Protein AF-A0A2D0A3B4-F1 (afdb_monomer_lite)

Sequence (229 aa):
MRARELEFDLEQFIDSMEWPKDVTRVLLAGGGLYRYLMRRMAGELIRAGKLADTLEFSEVSGGIGLQRSQIGKFARDPSSLPVVYAGYHPNGTPLLREAWGLRVGDRVRTTGLMASGKAGSRFGRIEELFVGPSGPTASVEFEDDRPPLANGKVREPRSRGAWVGVGMLALAPERQVVGPLHSVNPAKIWKPAPGLALLADIEDEADDVMGALICDEAAEVGAESPSAH

Secondary structure (DSSP, 8-state):
--HHHHHHSHHHHHHH----TT--EEEE-SSHHHHHHHHHHHHHHHHTTSS-TT-EEEE--SSHHHHHHHHHHHHH-GGGS---EEEE-TTSPEEESEETTEETT-EEEE-HHHHSSTT-S-EEEEEEEEEETTEEEEEEEE---PPPPTTSPPPPP----EEEEGGGEEE--------S-----TT----PPS---SSSSSSSSSSSSSSSS-----------PPPP-

Radius of gyration: 27.17 Å; chains: 1; bounding box: 40×78×92 Å

Structure (mmCIF, N/CA/C/O backbone):
data_AF-A0A2D0A3B4-F1
#
_entry.id   AF-A0A2D0A3B4-F1
#
loop_
_atom_site.group_PDB
_atom_site.id
_atom_site.type_symbol
_atom_site.label_atom_id
_atom_site.label_alt_id
_atom_site.label_comp_id
_atom_site.label_asym_id
_atom_site.label_entity_id
_atom_site.label_seq_id
_atom_site.pdbx_PDB_ins_code
_atom_site.Cartn_x
_atom_site.Cartn_y
_atom_site.Cartn_z
_atom_site.occupancy
_atom_site.B_iso_or_equiv
_atom_site.auth_seq_id
_atom_site.auth_comp_id
_atom_site.auth_asym_id
_atom_site.auth_atom_id
_atom_site.pdbx_PDB_model_num
ATOM 1 N N . MET A 1 1 ? 7.127 7.989 22.709 1.00 50.66 1 MET A N 1
ATOM 2 C CA . MET A 1 1 ? 7.338 6.618 22.214 1.00 50.66 1 MET A CA 1
ATOM 3 C C . MET A 1 1 ? 8.042 6.703 20.867 1.00 50.66 1 MET A C 1
ATOM 5 O O . MET A 1 1 ? 7.553 7.396 19.979 1.00 50.66 1 MET A O 1
ATOM 9 N N . ARG A 1 2 ? 9.242 6.132 20.740 1.00 58.78 2 ARG A N 1
ATOM 10 C CA . ARG A 1 2 ? 10.008 6.120 19.480 1.00 58.78 2 ARG A CA 1
ATOM 11 C C . ARG A 1 2 ? 9.525 4.956 18.609 1.00 58.78 2 ARG A C 1
ATOM 13 O O . ARG A 1 2 ? 9.228 3.892 19.129 1.00 58.78 2 ARG A O 1
ATOM 20 N N . ALA A 1 3 ? 9.520 5.115 17.284 1.00 55.69 3 ALA A N 1
ATOM 21 C CA . ALA A 1 3 ? 9.058 4.088 16.334 1.00 55.69 3 ALA A CA 1
ATOM 22 C C . ALA A 1 3 ? 9.703 2.694 16.530 1.00 55.69 3 ALA A C 1
ATOM 24 O O . ALA A 1 3 ? 9.061 1.686 16.272 1.00 55.69 3 ALA A O 1
ATOM 25 N N . ARG A 1 4 ? 10.945 2.631 17.033 1.00 57.31 4 ARG A N 1
ATOM 26 C CA . ARG A 1 4 ? 11.631 1.368 17.366 1.00 57.31 4 ARG A CA 1
ATOM 27 C C . ARG A 1 4 ? 11.079 0.656 18.605 1.00 57.31 4 ARG A C 1
ATOM 29 O O . ARG A 1 4 ? 11.156 -0.558 18.671 1.00 57.31 4 ARG A O 1
ATOM 36 N N . GLU A 1 5 ? 10.548 1.389 19.580 1.00 60.69 5 GLU A N 1
ATOM 37 C CA . GLU A 1 5 ? 9.946 0.799 20.789 1.00 60.69 5 GLU A CA 1
ATOM 38 C C . GLU A 1 5 ? 8.628 0.095 20.436 1.00 60.69 5 GLU A C 1
ATOM 40 O O . GLU A 1 5 ? 8.337 -0.979 20.944 1.00 60.69 5 GLU A O 1
ATOM 45 N N . LEU A 1 6 ? 7.892 0.656 19.472 1.00 61.91 6 LEU A N 1
ATOM 46 C CA . LEU A 1 6 ? 6.634 0.113 18.954 1.00 61.91 6 LEU A CA 1
ATOM 47 C C . LEU A 1 6 ? 6.821 -1.213 18.194 1.00 61.91 6 LEU A C 1
ATOM 49 O O . LEU A 1 6 ? 5.888 -1.996 18.086 1.00 61.91 6 LEU A O 1
ATOM 53 N N . GLU A 1 7 ? 8.022 -1.470 17.671 1.00 62.81 7 GLU A N 1
ATOM 54 C CA . GLU A 1 7 ? 8.352 -2.731 16.998 1.00 62.81 7 GLU A CA 1
ATOM 55 C C . GLU A 1 7 ? 8.575 -3.880 17.993 1.00 62.81 7 GLU A C 1
ATOM 57 O O . GLU A 1 7 ? 8.257 -5.023 17.675 1.00 62.81 7 GLU A O 1
ATOM 62 N N . PHE A 1 8 ? 9.084 -3.582 19.194 1.00 59.25 8 PHE A N 1
ATOM 63 C CA . PHE A 1 8 ? 9.358 -4.590 20.224 1.00 59.25 8 PHE A CA 1
ATOM 64 C C . PHE A 1 8 ? 8.119 -5.004 21.022 1.00 59.25 8 PHE A C 1
ATOM 66 O O . PHE A 1 8 ? 8.097 -6.119 21.531 1.00 59.25 8 PHE A O 1
ATOM 73 N N . ASP A 1 9 ? 7.102 -4.143 21.101 1.00 71.06 9 ASP A N 1
ATOM 74 C CA . ASP A 1 9 ? 5.914 -4.360 21.943 1.00 71.06 9 ASP A CA 1
ATOM 75 C C . ASP A 1 9 ? 4.594 -4.272 21.159 1.00 71.06 9 ASP A C 1
ATOM 77 O O . ASP A 1 9 ? 3.536 -3.904 21.675 1.00 71.06 9 ASP A O 1
ATOM 81 N N . LEU A 1 10 ? 4.660 -4.579 19.861 1.00 67.81 10 LEU A N 1
ATOM 82 C CA . L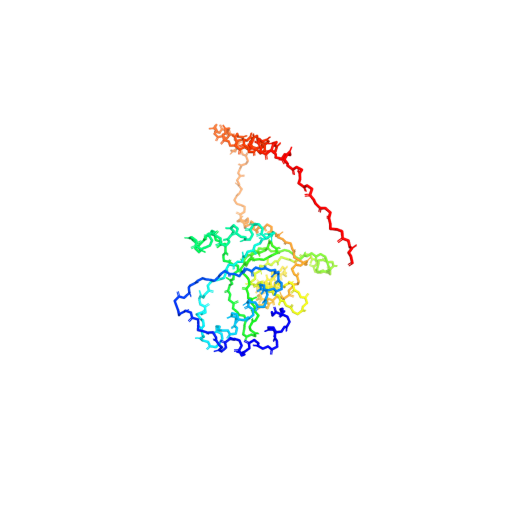EU A 1 10 ? 3.529 -4.427 18.951 1.00 67.81 10 LEU A CA 1
ATOM 83 C C . LEU A 1 10 ? 2.326 -5.281 19.373 1.00 67.81 10 LEU A C 1
ATOM 85 O O . LEU A 1 10 ? 1.194 -4.814 19.291 1.00 67.81 10 LEU A O 1
ATOM 89 N N . GLU A 1 11 ? 2.571 -6.507 19.842 1.00 67.38 11 GLU A N 1
ATOM 90 C CA . GLU A 1 11 ? 1.523 -7.422 20.310 1.00 67.38 11 GLU A CA 1
ATOM 91 C C . GLU A 1 11 ? 0.814 -6.874 21.555 1.00 67.38 11 GLU A C 1
ATOM 93 O O . GLU A 1 11 ? -0.414 -6.790 21.572 1.00 67.38 11 GLU A O 1
ATOM 98 N N . GLN A 1 12 ? 1.569 -6.397 22.552 1.00 71.69 12 GLN A N 1
ATOM 99 C CA . GLN A 1 12 ? 0.994 -5.811 23.764 1.00 71.69 12 GLN A CA 1
ATOM 100 C C . GLN A 1 12 ? 0.193 -4.537 23.451 1.00 71.69 12 GLN A C 1
ATOM 102 O O . GLN A 1 12 ? -0.896 -4.325 23.989 1.00 71.69 12 GLN A O 1
ATOM 107 N N . PHE A 1 13 ? 0.695 -3.703 22.538 1.00 71.19 13 PHE A N 1
ATOM 108 C CA . PHE A 1 13 ? -0.008 -2.505 22.086 1.00 71.19 13 PHE A CA 1
ATOM 109 C C . PHE A 1 13 ? -1.315 -2.844 21.354 1.00 71.19 13 PHE A C 1
ATOM 111 O O . PHE A 1 13 ? -2.354 -2.246 21.638 1.00 71.19 13 PHE A O 1
ATOM 118 N N . ILE A 1 14 ? -1.285 -3.839 20.463 1.00 69.81 14 ILE A N 1
ATOM 119 C CA . ILE A 1 14 ? -2.459 -4.364 19.752 1.00 69.81 14 ILE A CA 1
ATOM 120 C C . ILE A 1 14 ? -3.524 -4.899 20.721 1.00 69.81 14 ILE A C 1
ATOM 122 O O . ILE A 1 14 ? -4.719 -4.716 20.478 1.00 69.81 14 ILE A O 1
ATOM 126 N N . ASP A 1 15 ? -3.123 -5.567 21.802 1.00 73.25 15 ASP A N 1
ATOM 127 C CA . ASP A 1 15 ? -4.051 -6.104 22.803 1.00 73.25 15 ASP A CA 1
ATOM 128 C C . ASP A 1 15 ? -4.680 -5.028 23.690 1.00 73.25 15 ASP A C 1
ATOM 130 O O . ASP A 1 15 ? -5.797 -5.207 24.170 1.00 73.25 15 ASP A O 1
ATOM 134 N N . SER A 1 16 ? -4.010 -3.888 23.852 1.00 74.88 16 SER A N 1
ATOM 135 C CA . SER A 1 16 ? -4.495 -2.781 24.682 1.00 74.88 16 SER A CA 1
ATOM 136 C C . SER A 1 16 ? -5.544 -1.877 24.017 1.00 74.88 16 SER A C 1
ATOM 138 O O . SER A 1 16 ? -6.172 -1.076 24.709 1.00 74.88 16 SER A O 1
ATOM 140 N N . MET A 1 17 ? -5.737 -1.970 22.695 1.00 70.00 17 MET A N 1
ATOM 141 C CA . MET A 1 17 ? -6.646 -1.089 21.952 1.00 70.00 17 MET A CA 1
ATOM 142 C C . MET A 1 17 ? -7.933 -1.791 21.524 1.00 70.00 17 MET A C 1
ATOM 144 O O . MET A 1 17 ? -7.912 -2.800 20.819 1.00 70.00 17 MET A O 1
ATOM 148 N N . GLU A 1 18 ? -9.068 -1.185 21.872 1.00 75.75 18 GLU A N 1
ATOM 149 C CA . GLU A 1 18 ? -10.360 -1.537 21.290 1.00 75.75 18 GLU A CA 1
ATOM 150 C C . GLU A 1 18 ? -10.505 -0.891 19.909 1.00 75.75 18 GLU A C 1
ATOM 152 O O . GLU A 1 18 ? -10.545 0.333 19.767 1.00 75.75 18 GLU A O 1
ATOM 157 N N . TRP A 1 19 ? -10.581 -1.730 18.876 1.00 75.94 19 TRP A N 1
ATOM 158 C CA . TRP A 1 19 ? -10.821 -1.287 17.507 1.00 75.94 19 TRP A CA 1
ATOM 159 C C . TRP A 1 19 ? -12.325 -1.219 17.221 1.00 75.94 19 TRP A C 1
ATOM 161 O O . TRP A 1 19 ? -13.054 -2.153 17.575 1.00 75.94 19 TRP A O 1
ATOM 171 N N . PRO A 1 20 ? -12.820 -0.156 16.561 1.00 78.44 20 PRO A N 1
ATOM 172 C CA . PRO A 1 20 ? -14.216 -0.110 16.160 1.00 78.44 20 PRO A CA 1
ATOM 173 C C . PRO A 1 20 ? -14.483 -1.203 15.115 1.00 78.44 20 PRO A C 1
ATOM 175 O O . PRO A 1 20 ? -13.723 -1.367 14.162 1.00 78.44 20 PRO A O 1
ATOM 178 N N . LYS A 1 21 ? -15.569 -1.960 15.298 1.00 73.50 21 LYS A N 1
ATOM 179 C CA . LYS A 1 21 ? -15.887 -3.131 14.459 1.00 73.50 21 LYS A CA 1
ATOM 180 C C . LYS A 1 21 ? -16.335 -2.762 13.044 1.00 73.50 21 LYS A C 1
ATOM 182 O O . LYS A 1 21 ? -16.171 -3.561 12.130 1.00 73.50 21 LYS A O 1
ATOM 187 N N . ASP A 1 22 ? -16.841 -1.544 12.873 1.00 81.06 22 ASP A N 1
ATOM 188 C CA . ASP A 1 22 ? -17.471 -1.081 11.634 1.00 81.06 22 ASP A CA 1
ATOM 189 C C . ASP A 1 22 ? -16.552 -0.171 10.802 1.00 81.06 22 ASP A C 1
ATOM 191 O O . ASP A 1 22 ? -17.009 0.570 9.929 1.00 81.06 22 ASP A O 1
ATOM 195 N N . VAL A 1 23 ? -15.242 -0.179 11.075 1.00 82.81 23 VAL A N 1
ATOM 196 C CA . VAL A 1 23 ? -14.291 0.588 10.266 1.00 82.81 23 VAL A CA 1
ATOM 197 C C . VAL A 1 23 ? -14.165 -0.069 8.894 1.00 82.81 23 VAL A C 1
ATOM 199 O O . VAL A 1 23 ? -13.731 -1.211 8.776 1.00 82.81 23 VAL A O 1
ATOM 202 N N . THR A 1 24 ? -14.509 0.678 7.848 1.00 85.31 24 THR A N 1
ATOM 203 C CA . THR A 1 24 ? -14.350 0.256 6.446 1.00 85.31 24 THR A CA 1
ATOM 204 C C . THR A 1 24 ? -13.098 0.836 5.798 1.00 85.31 24 THR A C 1
ATOM 206 O O . THR A 1 24 ? -12.582 0.267 4.835 1.00 85.31 24 THR A O 1
ATOM 209 N N . ARG A 1 25 ? -12.570 1.944 6.339 1.00 88.25 25 ARG A N 1
ATOM 210 C CA . ARG A 1 25 ? -11.374 2.605 5.817 1.00 88.25 25 ARG A CA 1
ATOM 211 C C . ARG A 1 25 ? -10.526 3.250 6.913 1.00 88.25 25 ARG A C 1
ATOM 213 O O . ARG A 1 25 ? -11.051 3.890 7.820 1.00 88.25 25 ARG A O 1
ATOM 220 N N . VAL A 1 26 ? -9.205 3.136 6.785 1.00 89.56 26 VAL A N 1
ATOM 221 C CA . VAL A 1 26 ? -8.204 3.716 7.692 1.00 89.56 26 VAL A CA 1
ATOM 222 C C . VAL A 1 26 ? -7.246 4.625 6.921 1.00 89.56 26 VAL A C 1
ATOM 224 O O . VAL A 1 26 ? -6.778 4.284 5.837 1.00 89.56 26 VAL A O 1
ATOM 227 N N . LEU A 1 27 ? -6.909 5.780 7.499 1.00 90.19 27 LEU A N 1
ATOM 228 C CA . LEU A 1 27 ? -5.852 6.657 6.993 1.00 90.19 27 LEU A CA 1
ATOM 229 C C . LEU A 1 27 ? -4.563 6.463 7.794 1.00 90.19 27 LEU A C 1
ATOM 231 O O . LEU A 1 27 ? -4.545 6.657 9.009 1.00 90.19 27 LEU A O 1
ATOM 235 N N . LEU A 1 28 ? -3.463 6.168 7.104 1.00 90.75 28 LEU A N 1
ATOM 236 C CA . LEU A 1 28 ? -2.130 6.103 7.693 1.00 90.75 28 LEU A CA 1
ATOM 237 C C . LEU A 1 28 ? -1.417 7.445 7.523 1.00 90.75 28 LEU A C 1
ATOM 239 O O . LEU A 1 28 ? -1.090 7.872 6.410 1.00 90.75 28 LEU A O 1
ATOM 243 N N . ALA A 1 29 ? -1.156 8.102 8.651 1.00 88.19 29 ALA A N 1
ATOM 244 C CA . ALA A 1 29 ? -0.513 9.407 8.709 1.00 88.19 29 ALA A CA 1
ATOM 245 C C . ALA A 1 29 ? 0.910 9.336 9.287 1.00 88.19 29 ALA A C 1
ATOM 247 O O . ALA A 1 29 ? 1.256 8.429 10.043 1.00 88.19 29 ALA A O 1
ATOM 248 N N . GLY A 1 30 ? 1.742 10.323 8.946 1.00 87.31 30 GLY A N 1
ATOM 249 C CA . GLY A 1 30 ? 3.103 10.462 9.466 1.00 87.31 30 GLY A CA 1
ATOM 250 C C . GLY A 1 30 ? 4.192 10.095 8.459 1.00 87.31 30 GLY A C 1
ATOM 251 O O . GLY A 1 30 ? 3.946 9.962 7.261 1.00 87.31 30 GLY A O 1
ATOM 252 N N . GLY A 1 31 ? 5.431 9.973 8.941 1.00 85.50 31 GLY A N 1
ATOM 253 C CA . GLY A 1 31 ? 6.600 9.666 8.108 1.00 85.50 31 GLY A CA 1
ATOM 254 C C . GLY A 1 31 ? 6.590 8.240 7.541 1.00 85.50 31 GLY A C 1
ATOM 255 O O . GLY A 1 31 ? 5.871 7.372 8.028 1.00 85.50 31 GLY A O 1
ATOM 256 N N . GLY A 1 32 ? 7.432 7.973 6.536 1.00 80.56 32 GLY A N 1
ATOM 257 C CA . GLY A 1 32 ? 7.457 6.678 5.837 1.00 80.56 32 GLY A CA 1
ATOM 258 C C . GLY A 1 32 ? 7.662 5.466 6.756 1.00 80.56 32 GLY A C 1
ATOM 259 O O . GLY A 1 32 ? 6.989 4.453 6.580 1.00 80.56 32 GLY A O 1
ATOM 260 N N . LEU A 1 33 ? 8.521 5.593 7.778 1.00 80.12 33 LEU A N 1
ATOM 261 C CA . LEU A 1 33 ? 8.730 4.544 8.784 1.00 80.12 33 LEU A CA 1
ATOM 262 C C . LEU A 1 33 ? 7.480 4.303 9.645 1.00 80.12 33 LEU A C 1
ATOM 264 O O . LEU A 1 33 ? 7.122 3.157 9.892 1.00 80.12 33 LEU A O 1
ATOM 268 N N . TYR A 1 34 ? 6.792 5.368 10.064 1.00 83.12 34 TYR A N 1
ATOM 269 C CA . TYR A 1 34 ? 5.550 5.248 10.832 1.00 83.12 34 TYR A CA 1
ATOM 270 C C . TYR A 1 34 ? 4.466 4.552 10.019 1.00 83.12 34 TYR A C 1
ATOM 272 O O . TYR A 1 34 ? 3.868 3.595 10.499 1.00 83.12 34 TYR A O 1
ATOM 280 N N . ARG A 1 35 ? 4.269 4.969 8.763 1.00 86.25 35 ARG A N 1
ATOM 281 C CA . ARG A 1 35 ? 3.288 4.325 7.883 1.00 86.25 35 ARG A CA 1
ATOM 282 C C . ARG A 1 35 ? 3.634 2.856 7.638 1.00 86.25 35 ARG A C 1
ATOM 284 O O . ARG A 1 35 ? 2.742 2.022 7.663 1.00 86.25 35 ARG A O 1
ATOM 291 N N . TYR A 1 36 ? 4.917 2.510 7.492 1.00 80.62 36 TYR A N 1
ATOM 292 C CA . TYR A 1 36 ? 5.356 1.112 7.402 1.00 80.62 36 TYR A CA 1
ATOM 293 C C . TYR A 1 36 ? 4.975 0.283 8.635 1.00 80.62 36 TYR A C 1
ATOM 295 O O . TYR A 1 36 ? 4.392 -0.790 8.485 1.00 80.62 36 TYR A O 1
ATOM 303 N N . LEU A 1 37 ? 5.252 0.784 9.840 1.00 81.62 37 LEU A N 1
ATOM 304 C CA . LEU A 1 37 ? 4.901 0.081 11.075 1.00 81.62 37 LEU A CA 1
ATOM 305 C C . LEU A 1 37 ? 3.385 -0.043 11.248 1.00 81.62 37 LEU A C 1
ATOM 307 O O . LEU A 1 37 ? 2.900 -1.125 11.566 1.00 81.62 37 LEU A O 1
ATOM 311 N N . MET A 1 38 ? 2.629 1.022 10.966 1.00 86.75 38 MET A N 1
ATOM 312 C CA . MET A 1 38 ? 1.165 0.982 11.016 1.00 86.75 38 MET A CA 1
ATOM 313 C C . MET A 1 38 ? 0.586 -0.027 10.016 1.00 86.75 38 MET A C 1
ATOM 315 O O . MET A 1 38 ? -0.338 -0.756 10.366 1.00 86.75 38 MET A O 1
ATOM 319 N N . ARG A 1 39 ? 1.153 -0.131 8.802 1.00 84.38 39 ARG A N 1
ATOM 320 C CA . ARG A 1 39 ? 0.758 -1.159 7.823 1.00 84.38 39 ARG A CA 1
ATOM 321 C C . ARG A 1 39 ? 0.950 -2.565 8.378 1.00 84.38 39 ARG A C 1
ATOM 323 O O . ARG A 1 39 ? 0.053 -3.390 8.238 1.00 84.38 39 ARG A O 1
ATOM 330 N N . ARG A 1 40 ? 2.105 -2.831 8.996 1.00 82.31 40 ARG A N 1
ATOM 331 C CA . ARG A 1 40 ? 2.414 -4.136 9.597 1.00 82.31 40 ARG A CA 1
ATOM 332 C C . ARG A 1 40 ? 1.467 -4.457 10.753 1.00 82.31 40 ARG A C 1
ATOM 334 O O . ARG A 1 40 ? 0.903 -5.542 10.786 1.00 82.31 40 ARG A O 1
ATOM 341 N N . MET A 1 41 ? 1.238 -3.492 11.642 1.00 83.44 41 MET A N 1
ATOM 342 C CA . MET A 1 41 ? 0.288 -3.610 12.752 1.00 83.44 41 MET A CA 1
ATOM 343 C C . MET A 1 41 ? -1.118 -3.973 12.269 1.00 83.44 41 MET A C 1
ATOM 345 O O . MET A 1 41 ? -1.741 -4.884 12.802 1.00 83.44 41 MET A O 1
ATOM 349 N N . ALA A 1 42 ? -1.603 -3.283 11.238 1.00 84.75 42 ALA A N 1
ATOM 350 C CA . ALA A 1 42 ? -2.902 -3.559 10.644 1.00 84.75 42 ALA A CA 1
ATOM 351 C C . ALA A 1 42 ? -2.998 -4.986 10.074 1.00 84.75 42 ALA A C 1
ATOM 353 O O . ALA A 1 42 ? -4.024 -5.638 10.245 1.00 84.75 42 ALA A O 1
ATOM 354 N N . GLY A 1 43 ? -1.916 -5.503 9.485 1.00 83.69 43 GLY A N 1
ATOM 355 C CA . GLY A 1 43 ? -1.854 -6.890 9.021 1.00 83.69 43 GLY A CA 1
ATOM 356 C C . GLY A 1 43 ? -1.988 -7.906 10.148 1.00 83.69 43 GLY A C 1
ATOM 357 O O . GLY A 1 43 ? -2.755 -8.859 10.031 1.00 83.69 43 GLY A O 1
ATOM 358 N N . GLU A 1 44 ? -1.300 -7.674 11.267 1.00 83.56 44 GLU A N 1
ATOM 359 C CA . GLU A 1 44 ? -1.426 -8.527 12.454 1.00 83.56 44 GLU A CA 1
ATOM 360 C C . GLU A 1 44 ? -2.833 -8.468 13.062 1.00 83.56 44 GLU A C 1
ATOM 362 O O . GLU A 1 44 ? -3.385 -9.498 13.444 1.00 83.56 44 GLU A O 1
ATOM 367 N N . LEU A 1 45 ? -3.456 -7.288 13.090 1.00 83.12 45 LEU A N 1
ATOM 368 C CA . LEU A 1 45 ? -4.829 -7.112 13.569 1.00 83.12 45 LEU A CA 1
ATOM 369 C C . LEU A 1 45 ? -5.856 -7.848 12.699 1.00 83.12 45 LEU A C 1
ATOM 371 O O . LEU A 1 45 ? -6.769 -8.477 13.235 1.00 83.12 45 LEU A O 1
ATOM 375 N N . ILE A 1 46 ? -5.699 -7.804 11.375 1.00 83.62 46 ILE A N 1
ATOM 376 C CA . ILE A 1 46 ? -6.546 -8.557 10.441 1.00 83.62 46 ILE A CA 1
ATOM 377 C C . ILE A 1 46 ? -6.345 -10.060 10.643 1.00 83.62 46 ILE A C 1
ATOM 379 O O . ILE A 1 46 ? -7.315 -10.804 10.769 1.00 83.62 46 ILE A O 1
ATOM 383 N N . ARG A 1 47 ? -5.092 -10.513 10.776 1.00 83.06 47 ARG A N 1
ATOM 384 C CA . ARG A 1 47 ? -4.763 -11.925 11.035 1.00 83.06 47 ARG A CA 1
ATOM 385 C C . ARG A 1 47 ? -5.341 -12.431 12.358 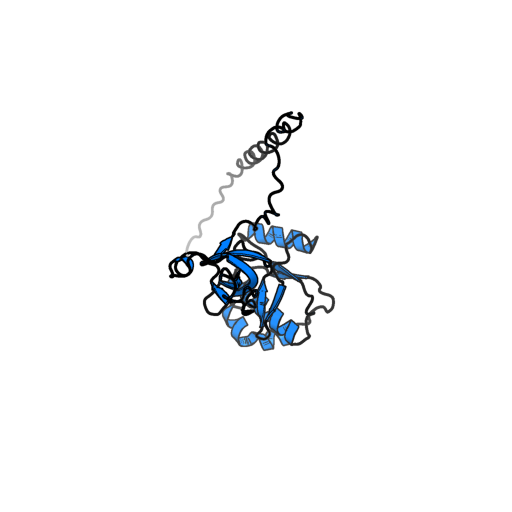1.00 83.06 47 ARG A C 1
ATOM 387 O O . ARG A 1 47 ? -5.779 -13.575 12.435 1.00 83.06 47 ARG A O 1
ATOM 394 N N . ALA A 1 48 ? -5.364 -11.582 13.381 1.00 82.81 48 ALA A N 1
ATOM 395 C CA . ALA A 1 48 ? -5.978 -11.872 14.672 1.00 82.81 48 ALA A CA 1
ATOM 396 C C . ALA A 1 48 ? -7.521 -11.802 14.652 1.00 82.81 48 ALA A C 1
ATOM 398 O O . ALA A 1 48 ? -8.147 -12.036 15.683 1.00 82.81 48 ALA A O 1
ATOM 399 N N . GLY A 1 49 ? -8.144 -11.452 13.518 1.00 83.00 49 GLY A N 1
ATOM 400 C CA . GLY A 1 49 ? -9.595 -11.284 13.396 1.00 83.00 49 GLY A CA 1
ATOM 401 C C . GLY A 1 49 ? -10.144 -10.053 14.124 1.00 83.00 49 GLY A C 1
ATOM 402 O O . GLY A 1 49 ? -11.347 -9.967 14.366 1.00 83.00 49 GLY A O 1
ATOM 403 N N . LYS A 1 50 ? -9.275 -9.106 14.501 1.00 83.38 50 LYS A N 1
ATOM 404 C CA . LYS A 1 50 ? -9.649 -7.851 15.172 1.00 83.38 50 LYS A CA 1
ATOM 405 C C . LYS A 1 50 ? -10.059 -6.755 14.186 1.00 83.38 50 LYS A C 1
ATOM 407 O O . LYS A 1 50 ? -10.768 -5.832 14.572 1.00 83.38 50 LYS A O 1
ATOM 412 N N . LEU A 1 51 ? -9.618 -6.856 12.933 1.00 84.00 51 LEU A N 1
ATOM 413 C CA . LEU A 1 51 ? -10.012 -5.986 11.825 1.00 84.00 51 LEU A CA 1
ATOM 414 C C . LEU A 1 51 ? -10.518 -6.829 10.651 1.00 84.00 51 LEU A C 1
ATOM 416 O O . LEU A 1 51 ? -10.070 -7.959 10.460 1.00 84.00 51 LEU A O 1
ATOM 420 N N . ALA A 1 52 ? -11.438 -6.269 9.866 1.00 83.50 52 ALA A N 1
ATOM 421 C CA . ALA A 1 52 ? -11.946 -6.913 8.659 1.00 83.50 52 ALA A CA 1
ATOM 422 C C . ALA A 1 52 ? -10.850 -7.029 7.585 1.00 83.50 52 ALA A C 1
ATOM 424 O O . ALA A 1 52 ? -10.055 -6.110 7.390 1.00 83.50 52 ALA A O 1
ATOM 425 N N . ASP A 1 53 ? -10.844 -8.135 6.846 1.00 81.88 53 ASP A N 1
ATOM 426 C CA . ASP A 1 53 ? -9.956 -8.356 5.697 1.00 81.88 53 ASP A CA 1
ATOM 427 C C . ASP A 1 53 ? -10.283 -7.438 4.506 1.00 81.88 53 ASP A C 1
ATOM 429 O O . ASP A 1 53 ? -9.404 -7.115 3.709 1.00 81.88 53 ASP A O 1
ATOM 433 N N . THR A 1 54 ? -11.524 -6.955 4.425 1.00 82.56 54 THR A N 1
ATOM 434 C CA . THR A 1 54 ? -11.987 -5.972 3.436 1.00 82.56 54 THR A CA 1
ATOM 435 C C . THR A 1 54 ? -11.620 -4.526 3.780 1.00 82.56 54 THR A C 1
ATOM 437 O O . THR A 1 54 ? -12.073 -3.609 3.096 1.00 82.56 54 THR A O 1
ATOM 440 N N . LEU A 1 55 ? -10.870 -4.290 4.860 1.00 85.62 55 LEU A N 1
ATOM 441 C CA . LEU A 1 55 ? -10.538 -2.945 5.314 1.00 85.62 55 LEU A CA 1
ATOM 442 C C . LEU A 1 55 ? -9.620 -2.230 4.313 1.00 85.62 55 LEU A C 1
ATOM 444 O O . LEU A 1 55 ? -8.546 -2.714 3.955 1.00 85.62 55 LEU A O 1
ATOM 448 N N . GLU A 1 56 ? -10.026 -1.036 3.889 1.00 87.06 56 GLU A N 1
ATOM 449 C CA . GLU A 1 56 ? -9.251 -0.232 2.950 1.00 87.06 56 GLU A CA 1
ATOM 450 C C . GLU A 1 56 ? -8.284 0.709 3.675 1.00 87.06 56 GLU A C 1
ATOM 452 O O . GLU A 1 56 ? -8.623 1.311 4.694 1.00 87.06 56 GLU A O 1
ATOM 457 N N . P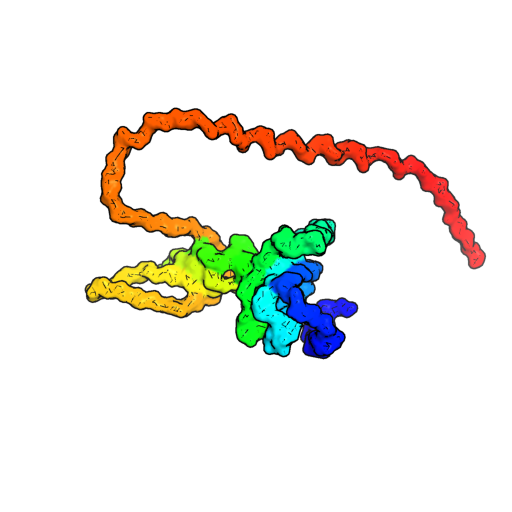HE A 1 57 ? -7.089 0.910 3.113 1.00 88.31 57 PHE A N 1
ATOM 458 C CA . PHE A 1 57 ? -6.117 1.861 3.656 1.00 88.31 57 PHE A CA 1
ATOM 459 C C . PHE A 1 57 ? -5.768 2.949 2.648 1.00 88.31 57 PHE A C 1
ATOM 461 O O . PHE A 1 57 ? -5.430 2.673 1.494 1.00 88.31 57 PHE A O 1
ATOM 468 N N . SER A 1 58 ? -5.783 4.187 3.125 1.00 90.19 58 SER A N 1
ATOM 469 C CA . SER A 1 58 ? -5.249 5.361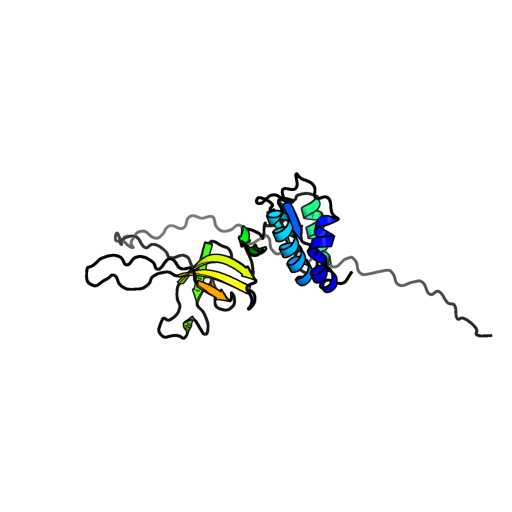 2.440 1.00 90.19 58 SER A CA 1
ATOM 470 C C . SER A 1 58 ? -3.996 5.853 3.161 1.00 90.19 58 SER A C 1
ATOM 472 O O . SER A 1 58 ? -3.827 5.623 4.358 1.00 90.19 58 SER A O 1
ATOM 474 N N . GLU A 1 59 ? -3.117 6.566 2.458 1.00 90.44 59 GLU A N 1
ATOM 475 C CA . GLU A 1 59 ? -1.919 7.161 3.057 1.00 90.44 59 GLU A CA 1
ATOM 476 C C . GLU A 1 59 ? -1.798 8.639 2.727 1.00 90.44 59 GLU A C 1
ATOM 478 O O . GLU A 1 59 ? -2.141 9.085 1.632 1.00 90.44 59 GLU A O 1
ATOM 483 N N . VAL A 1 60 ? -1.234 9.389 3.671 1.00 90.19 60 VAL A N 1
ATOM 484 C CA . VAL A 1 60 ? -0.808 10.764 3.413 1.00 90.19 60 VAL A CA 1
ATOM 485 C C . VAL A 1 60 ? 0.532 10.803 2.671 1.00 90.19 60 VAL A C 1
ATOM 487 O O . VAL A 1 60 ? 1.386 9.920 2.812 1.00 90.19 60 VAL A O 1
ATOM 490 N N . SER A 1 61 ? 0.753 11.877 1.921 1.00 86.38 61 SER A N 1
ATOM 491 C CA . SER A 1 61 ? 1.971 12.133 1.153 1.00 86.38 61 SER A CA 1
ATOM 492 C C . SER A 1 61 ? 2.460 13.577 1.318 1.00 86.38 61 SER A C 1
ATOM 494 O O . SER A 1 61 ? 1.764 14.446 1.842 1.00 86.38 61 SER A O 1
ATOM 496 N N . GLY A 1 62 ? 3.700 13.829 0.892 1.00 87.00 62 GLY A N 1
ATOM 497 C CA . GLY A 1 62 ? 4.328 15.150 0.945 1.00 87.00 62 GLY A CA 1
ATOM 498 C C . GLY A 1 62 ? 4.679 15.638 2.355 1.00 87.00 62 GLY A C 1
ATOM 499 O O . GLY A 1 62 ? 4.814 14.853 3.297 1.00 87.00 62 GLY A O 1
ATOM 500 N N . GLY A 1 63 ? 4.894 16.951 2.476 1.00 88.81 63 GLY A N 1
ATOM 501 C CA . GLY A 1 63 ? 5.281 17.614 3.724 1.00 88.81 63 GLY A CA 1
ATOM 502 C C . GLY A 1 63 ? 4.128 17.778 4.719 1.00 88.81 63 GLY A C 1
ATOM 503 O O . GLY A 1 63 ? 2.963 17.566 4.390 1.00 88.81 63 GLY A O 1
ATOM 504 N N . ILE A 1 64 ? 4.449 18.206 5.944 1.00 87.12 64 ILE A N 1
ATOM 505 C CA . ILE A 1 64 ? 3.500 18.286 7.073 1.00 87.12 64 ILE A CA 1
ATOM 506 C C . ILE A 1 64 ? 2.242 19.103 6.730 1.00 87.12 64 ILE A C 1
ATOM 508 O O . ILE A 1 64 ? 1.139 18.695 7.088 1.00 87.12 64 ILE A O 1
ATOM 512 N N . GLY A 1 65 ? 2.384 20.226 6.017 1.00 90.56 65 GLY A N 1
ATOM 513 C CA . GLY A 1 65 ? 1.245 21.056 5.605 1.00 90.56 65 GLY A CA 1
ATOM 514 C C . GLY A 1 65 ? 0.261 20.312 4.695 1.00 90.56 65 GLY A C 1
ATOM 515 O O . GLY A 1 65 ? -0.943 20.313 4.951 1.00 90.56 65 GLY A O 1
ATOM 516 N N . LEU A 1 66 ? 0.775 19.598 3.687 1.00 92.06 66 LEU A N 1
ATOM 517 C CA . LEU A 1 66 ? -0.048 18.792 2.784 1.00 92.06 66 LEU A CA 1
ATOM 518 C C . LEU A 1 66 ? -0.708 17.626 3.524 1.00 92.06 66 LEU A C 1
ATOM 520 O O . LEU A 1 66 ? -1.908 17.408 3.366 1.00 92.06 66 LEU A O 1
ATOM 524 N N . GLN A 1 67 ? 0.042 16.931 4.384 1.00 92.25 67 GLN A N 1
ATOM 525 C CA . GLN A 1 67 ? -0.501 15.832 5.183 1.00 92.25 67 GLN A CA 1
ATOM 526 C C . GLN A 1 67 ? -1.667 16.298 6.068 1.00 92.25 67 GLN A C 1
ATOM 528 O O . GLN A 1 67 ? -2.693 15.626 6.124 1.00 92.25 67 GLN A O 1
ATOM 533 N N . ARG A 1 68 ?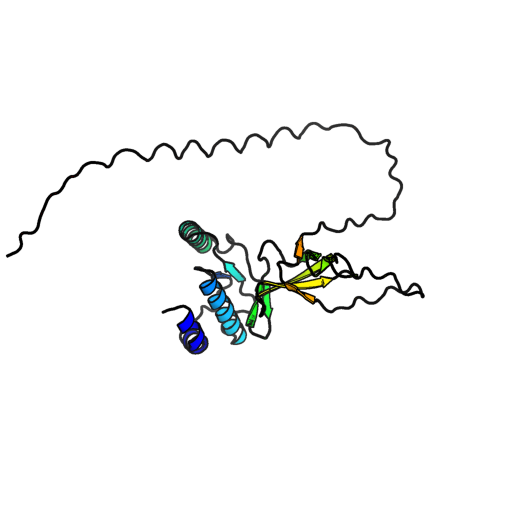 -1.569 17.472 6.711 1.00 90.69 68 ARG A N 1
ATOM 534 C CA . ARG A 1 68 ? -2.675 18.049 7.502 1.00 90.69 68 ARG A CA 1
ATOM 535 C C . ARG A 1 68 ? -3.918 18.313 6.650 1.00 90.69 68 ARG A C 1
ATOM 537 O O . ARG A 1 68 ? -5.024 17.978 7.068 1.00 90.69 68 ARG A O 1
ATOM 544 N N . SER A 1 69 ? -3.738 18.865 5.449 1.00 92.00 69 SER A N 1
ATOM 545 C CA . SER A 1 69 ? -4.839 19.081 4.500 1.00 92.00 69 SER A CA 1
ATOM 546 C C . SER A 1 69 ? -5.501 17.760 4.090 1.00 92.00 69 SER A C 1
ATOM 548 O O . SER A 1 69 ? -6.726 17.648 4.113 1.00 92.00 69 SER A O 1
ATOM 550 N N . GLN A 1 70 ? -4.702 16.733 3.793 1.00 93.06 70 GLN A N 1
ATOM 551 C CA . GLN A 1 70 ? -5.182 15.393 3.445 1.00 93.06 70 GLN A CA 1
ATOM 552 C C . GLN A 1 70 ? -5.956 14.734 4.593 1.00 93.06 70 GLN A C 1
ATOM 554 O O . GLN A 1 70 ? -7.024 14.182 4.350 1.00 93.06 70 GLN A O 1
ATOM 559 N N . ILE A 1 71 ? -5.481 14.853 5.838 1.00 92.62 71 ILE A N 1
ATOM 560 C CA . ILE A 1 71 ? -6.204 14.367 7.025 1.00 92.62 71 ILE A CA 1
ATOM 561 C C . ILE A 1 71 ? -7.568 15.056 7.138 1.00 92.62 71 ILE A C 1
ATOM 563 O O . ILE A 1 71 ? -8.582 14.389 7.324 1.00 92.62 71 ILE A O 1
ATOM 567 N N . GLY A 1 72 ? -7.613 16.381 6.971 1.00 91.38 72 GLY A N 1
ATOM 568 C CA . GLY A 1 72 ? -8.870 17.128 6.997 1.00 91.38 72 GLY A CA 1
ATOM 569 C C . GLY A 1 72 ? -9.835 16.720 5.879 1.00 91.38 72 GLY A C 1
ATOM 570 O O . GLY A 1 72 ? -11.040 16.653 6.109 1.00 91.38 72 GLY A O 1
ATOM 571 N N . LYS A 1 73 ? -9.325 16.428 4.674 1.00 92.69 73 LYS A N 1
ATOM 572 C CA . LYS A 1 73 ? -10.132 15.907 3.557 1.00 92.69 73 LYS A CA 1
ATOM 573 C C . LYS A 1 73 ? -10.689 14.522 3.874 1.00 92.69 73 LYS A C 1
ATOM 575 O O . LYS A 1 73 ? -11.894 14.339 3.777 1.00 92.69 73 LYS A O 1
ATOM 580 N N . PHE A 1 74 ? -9.844 13.607 4.340 1.00 91.75 74 PHE A N 1
ATOM 581 C CA . PHE A 1 74 ? -10.245 12.252 4.709 1.00 91.75 74 PHE A CA 1
ATOM 582 C C . PHE A 1 74 ? -11.302 12.226 5.818 1.00 91.75 74 PHE A C 1
ATOM 584 O O . PHE A 1 74 ? -12.259 11.468 5.738 1.00 91.75 74 PHE A O 1
ATOM 591 N N . ALA A 1 75 ? -11.162 13.078 6.838 1.00 89.88 75 ALA A N 1
ATOM 592 C CA . ALA A 1 75 ? -12.131 13.163 7.929 1.00 89.88 75 ALA A CA 1
ATOM 593 C C . ALA A 1 75 ? -13.522 13.636 7.466 1.00 89.88 75 ALA A C 1
ATOM 595 O O . ALA A 1 75 ? -14.523 13.272 8.074 1.00 89.88 75 ALA A O 1
ATOM 596 N N . ARG A 1 76 ? -13.587 14.450 6.402 1.00 93.94 76 ARG A N 1
ATOM 597 C CA . ARG A 1 76 ? -14.852 14.883 5.784 1.00 93.94 76 ARG A CA 1
ATOM 598 C C . ARG A 1 76 ? -15.408 13.844 4.821 1.00 93.94 76 ARG A C 1
ATOM 600 O O . ARG A 1 76 ? -16.616 13.659 4.755 1.00 93.94 76 ARG A O 1
ATOM 607 N N . ASP A 1 77 ? -14.522 13.212 4.068 1.00 91.25 77 ASP A N 1
ATOM 608 C CA . ASP A 1 77 ? -14.851 12.215 3.067 1.00 91.25 77 ASP A CA 1
ATOM 609 C C . ASP A 1 77 ? -13.721 11.176 2.994 1.00 91.25 77 ASP A C 1
ATOM 611 O O . ASP A 1 77 ? -12.670 11.444 2.395 1.00 91.25 77 ASP A O 1
ATOM 615 N N . PRO A 1 78 ? -13.918 9.976 3.566 1.00 86.06 78 PRO A N 1
ATOM 616 C CA . PRO A 1 78 ? -12.935 8.901 3.506 1.00 86.06 78 PRO A CA 1
ATOM 617 C C . PRO A 1 78 ? -12.586 8.473 2.075 1.00 86.06 78 PRO A C 1
ATOM 619 O O . PRO A 1 78 ? -11.503 7.926 1.862 1.00 86.06 78 PRO A O 1
ATOM 622 N N . SER A 1 79 ? -13.454 8.740 1.088 1.00 85.62 79 SER A N 1
ATOM 623 C CA . SER A 1 79 ? -13.222 8.426 -0.328 1.00 85.62 79 SER A CA 1
ATOM 624 C C . SER A 1 79 ? -12.268 9.398 -1.034 1.00 85.62 79 SER A C 1
ATOM 626 O O . SER A 1 79 ? -11.705 9.058 -2.074 1.00 85.62 79 SER A O 1
ATOM 628 N N . SER A 1 80 ? -12.004 10.560 -0.424 1.00 84.94 80 SER A N 1
ATOM 629 C CA . SER A 1 80 ? -11.202 11.650 -1.000 1.00 84.94 80 SER A CA 1
ATOM 630 C C . SER A 1 80 ? -9.719 11.331 -1.206 1.00 84.94 80 SER A C 1
ATOM 632 O O . SER A 1 80 ? -9.025 12.057 -1.924 1.00 84.94 80 SER A O 1
ATOM 634 N N . LEU A 1 81 ? -9.217 10.268 -0.573 1.00 83.69 81 LEU A N 1
ATOM 635 C CA . LEU A 1 81 ? -7.858 9.773 -0.762 1.00 83.69 81 LEU A CA 1
ATOM 636 C C . LEU A 1 81 ? -7.875 8.397 -1.435 1.00 83.69 81 LEU A C 1
ATOM 638 O O . LEU A 1 81 ? -8.745 7.571 -1.139 1.00 83.69 81 LEU A O 1
ATOM 642 N N . PRO A 1 82 ? -6.899 8.121 -2.320 1.00 81.12 82 PRO A N 1
ATOM 643 C CA . PRO A 1 82 ? -6.811 6.836 -2.990 1.00 81.12 82 PRO A CA 1
ATOM 644 C C . PRO A 1 82 ? -6.583 5.712 -1.978 1.00 81.12 82 PRO A C 1
ATOM 646 O O . PRO A 1 82 ? -5.914 5.883 -0.952 1.00 81.12 82 PRO A O 1
ATOM 649 N N . VAL A 1 83 ? -7.138 4.543 -2.289 1.00 80.06 83 VAL A N 1
ATOM 650 C CA . VAL A 1 83 ? -6.813 3.305 -1.581 1.00 80.06 83 VAL A CA 1
ATOM 651 C C . VAL A 1 83 ? -5.471 2.829 -2.099 1.00 80.06 83 VAL A C 1
ATOM 653 O O . VAL A 1 83 ? -5.317 2.530 -3.281 1.00 80.06 83 VAL A O 1
ATOM 656 N N . VAL A 1 84 ? -4.501 2.761 -1.200 1.00 81.44 84 VAL A N 1
ATOM 657 C CA . VAL A 1 84 ? -3.129 2.354 -1.515 1.00 81.44 84 VAL A CA 1
ATOM 658 C C . VAL A 1 84 ? -2.969 0.840 -1.345 1.00 81.44 84 VAL A C 1
ATOM 660 O O . VAL A 1 84 ? -1.961 0.272 -1.747 1.00 81.44 84 VAL A O 1
ATOM 663 N N . TYR A 1 85 ? -3.973 0.161 -0.786 1.00 80.69 85 TYR A N 1
ATOM 664 C CA . TYR A 1 85 ? -3.865 -1.202 -0.284 1.00 80.69 85 TYR A CA 1
ATOM 665 C C . TYR A 1 85 ? -4.682 -2.237 -1.060 1.00 80.69 85 TYR A C 1
ATOM 667 O O . TYR A 1 85 ? -5.797 -1.954 -1.495 1.00 80.69 85 TYR A O 1
ATOM 675 N N . ALA A 1 86 ? -4.123 -3.439 -1.220 1.00 74.94 86 ALA A N 1
ATOM 676 C CA . ALA A 1 86 ? -4.752 -4.541 -1.949 1.00 74.94 86 ALA A CA 1
ATOM 677 C C . ALA A 1 86 ? -5.013 -5.804 -1.104 1.00 74.94 86 ALA A C 1
ATOM 679 O O . ALA A 1 86 ? -5.858 -6.601 -1.496 1.00 74.94 86 ALA A O 1
ATOM 680 N N . GLY A 1 87 ? -4.325 -6.004 0.025 1.00 82.19 87 GLY A N 1
ATOM 681 C CA . GLY A 1 87 ? -4.461 -7.212 0.856 1.00 82.19 87 GLY A CA 1
ATOM 682 C C . GLY A 1 87 ? -3.145 -7.619 1.522 1.00 82.19 87 GLY A C 1
ATOM 683 O O . GLY A 1 87 ? -2.095 -7.093 1.172 1.00 82.19 87 GLY A O 1
ATOM 684 N N . TYR A 1 88 ? -3.163 -8.529 2.498 1.00 82.75 88 TYR A N 1
ATOM 685 C CA . TYR A 1 88 ? -1.949 -8.956 3.216 1.00 82.75 88 TYR A CA 1
ATOM 686 C C . TYR A 1 88 ? -1.434 -10.286 2.661 1.00 82.75 88 TYR A C 1
ATOM 688 O O . TYR A 1 88 ? -2.213 -11.207 2.417 1.00 82.75 88 TYR A O 1
ATOM 696 N N . HIS A 1 89 ? -0.114 -10.435 2.529 1.00 81.56 89 HIS A N 1
ATOM 697 C CA . HIS A 1 89 ? 0.482 -11.766 2.417 1.00 81.56 89 HIS A CA 1
ATOM 698 C C . HIS A 1 89 ? 0.266 -12.564 3.719 1.00 81.56 89 HIS A C 1
ATOM 700 O O . HIS A 1 89 ? 0.170 -11.964 4.794 1.00 81.56 89 HIS A O 1
ATOM 706 N N . PRO A 1 90 ? 0.308 -13.913 3.683 1.00 77.81 90 PRO A N 1
ATOM 707 C CA . PRO A 1 90 ? 0.178 -14.747 4.886 1.00 77.81 90 PRO A CA 1
ATOM 708 C C . PRO A 1 90 ? 1.208 -14.453 5.988 1.00 77.81 90 PRO A C 1
ATOM 710 O O . PRO A 1 90 ? 0.976 -14.757 7.153 1.00 77.81 90 PRO A O 1
ATOM 713 N N . ASN A 1 91 ? 2.351 -13.862 5.628 1.00 76.06 91 ASN A N 1
ATOM 714 C CA . ASN A 1 91 ? 3.402 -13.444 6.556 1.00 76.06 91 ASN A CA 1
ATOM 715 C C . ASN A 1 91 ? 3.206 -12.015 7.116 1.00 76.06 91 ASN A C 1
ATOM 717 O O . ASN A 1 91 ? 4.144 -11.464 7.688 1.00 76.06 91 ASN A O 1
ATOM 721 N N . GLY A 1 92 ? 2.050 -11.383 6.880 1.00 73.81 92 GLY A N 1
ATOM 722 C CA . GLY A 1 92 ? 1.728 -10.025 7.336 1.00 73.81 92 GLY A CA 1
ATOM 723 C C . GLY A 1 92 ? 2.331 -8.901 6.486 1.00 73.81 92 GLY A C 1
ATOM 724 O O . GLY A 1 92 ? 2.155 -7.723 6.801 1.00 73.81 92 GLY A O 1
ATOM 725 N N . THR A 1 93 ? 3.034 -9.221 5.394 1.00 81.44 93 THR A N 1
ATOM 726 C CA . THR A 1 93 ? 3.594 -8.196 4.503 1.00 81.44 93 THR A CA 1
ATOM 727 C C . THR A 1 93 ? 2.464 -7.504 3.728 1.00 81.44 93 THR A C 1
ATOM 729 O O . THR A 1 93 ? 1.637 -8.190 3.125 1.00 81.44 93 THR A O 1
ATOM 732 N N . PRO A 1 94 ? 2.403 -6.159 3.723 1.00 82.06 94 PRO A N 1
ATOM 733 C CA . PRO A 1 94 ? 1.342 -5.420 3.049 1.00 82.06 94 PRO A CA 1
ATOM 734 C C . PRO A 1 94 ? 1.466 -5.485 1.518 1.00 82.06 94 PRO A C 1
ATOM 736 O O . PRO A 1 94 ? 2.522 -5.129 0.988 1.00 82.06 94 PRO A O 1
ATOM 739 N N . LEU A 1 95 ? 0.380 -5.845 0.821 1.00 87.44 95 LEU A N 1
ATOM 740 C CA . LEU A 1 95 ? 0.247 -5.673 -0.629 1.00 87.44 95 LEU A CA 1
ATOM 741 C C . LEU A 1 95 ? -0.347 -4.305 -0.948 1.00 87.44 95 LEU A C 1
ATOM 743 O O . LEU A 1 95 ? -1.376 -3.890 -0.414 1.00 87.44 95 LEU A O 1
ATOM 747 N N . LEU A 1 96 ? 0.303 -3.610 -1.863 1.00 86.62 96 LEU A N 1
ATOM 748 C CA . LEU A 1 96 ? -0.041 -2.277 -2.313 1.00 86.62 96 LEU A CA 1
ATOM 749 C C . LEU A 1 96 ? -0.770 -2.380 -3.656 1.00 86.62 96 LEU A C 1
ATOM 751 O O . LEU A 1 96 ? -0.400 -3.163 -4.527 1.00 86.62 96 LEU A O 1
ATOM 755 N N . ARG A 1 97 ? -1.812 -1.571 -3.831 1.00 87.44 97 ARG A N 1
ATOM 756 C CA . ARG A 1 97 ? -2.524 -1.425 -5.107 1.00 87.44 97 ARG A CA 1
ATOM 757 C C . ARG A 1 97 ? -1.759 -0.509 -6.060 1.00 87.44 97 ARG A C 1
ATOM 759 O O . ARG A 1 97 ? -1.717 -0.762 -7.261 1.00 87.44 97 ARG A O 1
ATOM 766 N N . GLU A 1 98 ? -1.149 0.535 -5.508 1.00 86.94 98 GLU A N 1
ATOM 767 C CA . GLU A 1 98 ? -0.369 1.536 -6.228 1.00 86.94 98 GLU A CA 1
ATOM 768 C C . GLU A 1 98 ? 0.806 1.993 -5.366 1.00 86.94 98 GLU A C 1
ATOM 770 O O . GLU A 1 98 ? 0.626 2.382 -4.213 1.00 86.94 98 GLU A O 1
ATOM 775 N N . ALA A 1 99 ? 2.018 1.951 -5.911 1.00 83.62 99 ALA A N 1
ATOM 776 C CA . ALA A 1 99 ? 3.216 2.424 -5.233 1.00 83.62 99 ALA A CA 1
ATOM 777 C C . ALA A 1 99 ? 4.336 2.707 -6.235 1.00 83.62 99 ALA A C 1
ATOM 779 O O . ALA A 1 99 ? 4.450 2.046 -7.263 1.00 83.62 99 ALA A O 1
ATOM 780 N N . TRP A 1 100 ? 5.193 3.683 -5.917 1.00 85.19 100 TRP A N 1
ATOM 781 C CA . TRP A 1 100 ? 6.385 4.014 -6.715 1.00 85.19 100 TRP A CA 1
ATOM 782 C C . TRP A 1 100 ? 6.093 4.318 -8.198 1.00 85.19 100 TRP A C 1
ATOM 784 O O . TRP A 1 100 ? 6.929 4.060 -9.059 1.00 85.19 100 TRP A O 1
ATOM 794 N N . GLY A 1 101 ? 4.909 4.870 -8.490 1.00 85.19 101 GLY A N 1
ATOM 795 C CA . GLY A 1 101 ? 4.468 5.173 -9.856 1.00 85.19 101 GLY A CA 1
ATOM 796 C C . GLY A 1 101 ? 4.005 3.954 -10.661 1.00 85.19 101 GLY A C 1
ATOM 797 O O . GLY A 1 101 ? 3.887 4.056 -11.876 1.00 85.19 101 GLY A O 1
ATOM 798 N N . LEU A 1 102 ? 3.767 2.820 -9.997 1.00 89.88 102 LEU A N 1
ATOM 799 C CA . LEU A 1 102 ? 3.261 1.583 -10.585 1.00 89.88 102 LEU A CA 1
ATOM 800 C C . LEU A 1 102 ? 1.955 1.167 -9.910 1.00 89.88 102 LEU A C 1
ATOM 802 O O . LEU A 1 102 ? 1.756 1.420 -8.719 1.00 89.88 102 LEU A O 1
ATOM 806 N N . ARG A 1 103 ? 1.101 0.472 -10.654 1.00 91.88 103 ARG A N 1
ATOM 807 C CA . ARG A 1 103 ? -0.160 -0.111 -10.195 1.00 91.88 103 ARG A CA 1
ATOM 808 C C . ARG A 1 103 ? -0.212 -1.600 -10.502 1.00 91.88 103 ARG A C 1
ATOM 810 O O . ARG A 1 103 ? 0.367 -2.076 -11.478 1.00 91.88 103 ARG A O 1
ATOM 817 N N . VAL A 1 104 ? -0.939 -2.345 -9.675 1.00 91.00 104 VAL A N 1
ATOM 818 C CA . VAL A 1 104 ? -1.295 -3.732 -9.999 1.00 91.00 104 VAL A CA 1
ATOM 819 C C . VAL A 1 104 ? -2.085 -3.753 -11.313 1.00 91.00 104 VAL A C 1
ATOM 821 O O . VAL A 1 104 ? -3.019 -2.974 -11.493 1.00 91.00 104 VAL A O 1
ATOM 824 N N . GLY A 1 105 ? -1.688 -4.632 -12.232 1.00 90.62 105 GLY A N 1
ATOM 825 C CA . GLY A 1 105 ? -2.217 -4.740 -13.592 1.00 90.62 105 GLY A CA 1
ATOM 826 C C . GLY A 1 105 ? -1.404 -4.000 -14.660 1.00 90.62 105 GLY A C 1
ATOM 827 O O . GLY A 1 105 ? -1.539 -4.334 -15.844 1.00 90.62 105 GLY A O 1
ATOM 828 N N . ASP A 1 106 ? -0.531 -3.059 -14.273 1.00 93.06 106 ASP A N 1
ATOM 829 C CA . ASP A 1 106 ? 0.295 -2.315 -15.227 1.00 93.06 106 ASP A CA 1
ATOM 830 C C . ASP A 1 106 ? 1.200 -3.258 -16.021 1.00 93.06 106 ASP A C 1
ATOM 832 O O . ASP A 1 106 ? 1.833 -4.176 -15.481 1.00 93.06 106 ASP A O 1
ATOM 836 N N . ARG A 1 107 ? 1.300 -2.987 -17.324 1.00 93.62 107 ARG A N 1
ATOM 837 C CA . ARG A 1 107 ? 2.281 -3.629 -18.190 1.00 93.62 107 ARG A CA 1
ATOM 838 C C . ARG A 1 107 ? 3.633 -2.956 -17.995 1.00 93.62 107 ARG A C 1
ATOM 840 O O . ARG A 1 107 ? 3.779 -1.744 -18.150 1.00 93.62 107 ARG A O 1
ATOM 847 N N . VAL A 1 108 ? 4.645 -3.753 -17.695 1.00 93.31 108 VAL A N 1
ATOM 848 C CA . VAL A 1 108 ? 6.009 -3.293 -17.441 1.00 93.31 108 VAL A CA 1
ATOM 849 C C . VAL A 1 108 ? 7.004 -3.995 -18.344 1.00 93.31 108 VAL A C 1
ATOM 851 O O . VAL A 1 108 ? 6.749 -5.076 -18.870 1.00 93.31 108 VAL A O 1
ATOM 854 N N . ARG A 1 109 ? 8.170 -3.377 -18.508 1.00 92.12 109 ARG A N 1
ATOM 855 C CA . ARG A 1 109 ? 9.350 -3.989 -19.117 1.00 92.12 109 ARG A CA 1
ATOM 856 C C . ARG A 1 109 ? 10.506 -4.024 -18.130 1.00 92.12 109 ARG A C 1
ATOM 858 O O . ARG A 1 109 ? 10.676 -3.088 -17.347 1.00 92.12 109 ARG A O 1
ATOM 865 N N . THR A 1 110 ? 11.338 -5.057 -18.213 1.00 89.06 110 THR A N 1
ATOM 866 C CA . THR A 1 110 ? 12.595 -5.093 -17.461 1.00 89.06 110 THR A CA 1
ATOM 867 C C . THR A 1 110 ? 13.584 -4.056 -17.989 1.00 89.06 110 THR A C 1
ATOM 869 O O . THR A 1 110 ? 13.681 -3.799 -19.198 1.00 89.06 110 THR A O 1
ATOM 872 N N . THR A 1 111 ? 14.344 -3.469 -17.069 1.00 86.38 111 THR A N 1
ATOM 873 C CA . THR A 1 111 ? 15.400 -2.487 -17.336 1.00 86.38 111 THR A CA 1
ATOM 874 C C . THR A 1 111 ? 16.724 -2.909 -16.688 1.00 86.38 111 THR A C 1
ATOM 876 O O . THR A 1 111 ? 16.815 -3.934 -16.004 1.00 86.38 111 THR A O 1
ATOM 879 N N . GLY A 1 112 ? 17.789 -2.143 -16.950 1.00 80.94 112 GLY A N 1
ATOM 880 C CA . GLY A 1 112 ? 19.085 -2.304 -16.289 1.00 80.94 112 GLY A CA 1
ATOM 881 C C . GLY A 1 112 ? 19.689 -3.702 -16.440 1.00 80.94 112 GLY A C 1
ATOM 882 O O . GLY A 1 112 ? 19.731 -4.267 -17.534 1.00 80.94 112 GLY A O 1
ATOM 883 N N . LEU A 1 113 ? 20.156 -4.269 -15.323 1.00 68.69 113 LEU A N 1
ATOM 884 C CA . LEU A 1 113 ? 20.842 -5.565 -15.294 1.00 68.69 113 LEU A CA 1
ATOM 885 C C . LEU A 1 113 ? 19.945 -6.717 -15.786 1.00 68.69 113 LEU A C 1
ATOM 887 O O . LEU A 1 113 ? 20.433 -7.632 -16.443 1.00 68.69 113 LEU A O 1
ATOM 891 N N . MET A 1 114 ? 18.633 -6.645 -15.530 1.00 67.25 114 MET A N 1
ATOM 892 C CA . MET A 1 114 ? 17.663 -7.634 -16.020 1.00 67.25 114 MET A CA 1
ATOM 893 C C . MET A 1 114 ? 17.452 -7.556 -17.537 1.00 67.25 114 MET A C 1
ATOM 895 O O . MET A 1 114 ? 17.150 -8.574 -18.154 1.00 67.25 114 MET A O 1
ATOM 899 N N . ALA A 1 115 ? 17.628 -6.379 -18.143 1.00 62.28 115 ALA A N 1
ATOM 900 C CA . ALA A 1 115 ? 17.548 -6.195 -19.594 1.00 62.28 115 ALA A CA 1
ATOM 901 C C . ALA A 1 115 ? 18.875 -6.491 -20.322 1.00 62.28 115 ALA A C 1
ATOM 903 O O . ALA A 1 115 ? 18.867 -6.749 -21.521 1.00 62.28 115 ALA A O 1
ATOM 904 N N . SER A 1 116 ? 20.005 -6.459 -19.606 1.00 59.25 116 SER A N 1
ATOM 905 C CA . SER A 1 116 ? 21.364 -6.630 -20.157 1.00 59.25 116 SER A CA 1
ATOM 906 C C . SER A 1 116 ? 21.767 -8.102 -20.382 1.00 59.25 116 SER A C 1
ATOM 908 O O . SER A 1 116 ? 22.780 -8.403 -21.012 1.00 59.25 116 SER A O 1
ATOM 910 N N . GLY A 1 117 ? 20.977 -9.055 -19.875 1.00 63.91 117 GLY A N 1
ATOM 911 C CA . GLY A 1 117 ? 21.204 -10.483 -20.108 1.00 63.91 117 GLY A CA 1
ATOM 912 C C . GLY A 1 117 ? 20.882 -10.925 -21.542 1.00 63.91 117 GLY A C 1
ATOM 913 O O . GLY A 1 117 ? 20.218 -10.224 -22.299 1.00 63.91 117 GLY A O 1
ATOM 914 N N . LYS A 1 118 ? 21.263 -12.163 -21.902 1.00 58.88 118 LYS A N 1
ATOM 915 C CA . LYS A 1 118 ? 20.973 -12.772 -23.223 1.00 58.88 118 LYS A CA 1
ATOM 916 C C . LYS A 1 118 ? 19.484 -12.793 -23.612 1.00 58.88 118 LYS A C 1
ATOM 918 O O . LYS A 1 118 ? 19.177 -12.996 -24.779 1.00 58.88 118 LYS A O 1
ATOM 923 N N . ALA A 1 119 ? 18.581 -12.635 -22.645 1.00 62.16 119 ALA A N 1
ATOM 924 C CA . ALA A 1 119 ? 17.137 -12.621 -22.863 1.00 62.16 119 ALA A CA 1
ATOM 925 C C . ALA A 1 119 ? 16.577 -11.237 -23.256 1.00 62.16 119 ALA A C 1
ATOM 927 O O . ALA A 1 119 ? 15.422 -11.170 -23.661 1.00 62.16 119 ALA A O 1
ATOM 928 N N . GLY A 1 120 ? 17.366 -10.159 -23.156 1.00 71.88 120 GLY A N 1
ATOM 929 C CA . GLY A 1 120 ? 16.914 -8.795 -23.447 1.00 71.88 120 GLY A CA 1
ATOM 930 C C . GLY A 1 120 ? 15.847 -8.269 -22.476 1.00 71.88 120 GLY A C 1
ATOM 931 O O . GLY A 1 120 ? 15.576 -8.860 -21.427 1.00 71.88 120 GLY A O 1
ATOM 932 N N . SER A 1 121 ? 15.235 -7.131 -22.824 1.00 80.62 121 SER A N 1
ATOM 933 C CA . SER A 1 121 ? 14.066 -6.612 -22.103 1.00 80.62 121 SER A CA 1
ATOM 934 C C . SER A 1 121 ? 12.886 -7.571 -22.243 1.00 80.62 121 SER A C 1
ATOM 936 O O . SER A 1 121 ? 12.482 -7.899 -23.355 1.00 80.62 121 SER A O 1
ATOM 938 N N . ARG A 1 122 ? 12.305 -7.971 -21.112 1.00 86.06 122 ARG A N 1
ATOM 939 C CA . ARG A 1 122 ? 11.101 -8.806 -21.043 1.00 86.06 122 ARG A CA 1
ATOM 940 C C . ARG A 1 122 ? 9.917 -7.952 -20.635 1.00 86.06 122 ARG A C 1
ATOM 942 O O . ARG A 1 122 ? 10.067 -7.096 -19.763 1.00 86.06 122 ARG A O 1
ATOM 949 N N . PHE A 1 123 ? 8.764 -8.204 -21.237 1.00 89.50 123 PHE A N 1
ATOM 950 C CA . PHE A 1 123 ? 7.510 -7.565 -20.855 1.00 89.50 123 PHE A CA 1
ATOM 951 C C . PHE A 1 123 ? 6.737 -8.454 -19.889 1.00 89.50 123 PHE A C 1
ATOM 953 O O . PHE A 1 123 ? 6.870 -9.675 -19.929 1.00 89.50 123 PHE A O 1
ATOM 960 N N . GLY A 1 124 ? 5.954 -7.853 -19.006 1.00 91.06 124 GLY A N 1
ATOM 961 C CA . GLY A 1 124 ? 5.117 -8.575 -18.059 1.00 91.06 124 GLY A CA 1
ATOM 962 C C . GLY A 1 124 ? 4.041 -7.692 -17.453 1.00 91.06 124 GLY A C 1
ATOM 963 O O . GLY A 1 124 ? 3.995 -6.492 -17.728 1.00 91.06 124 GLY A O 1
ATOM 964 N N . ARG A 1 125 ? 3.188 -8.284 -16.621 1.00 93.50 125 ARG A N 1
ATOM 965 C CA . ARG A 1 125 ? 2.155 -7.581 -15.857 1.00 93.50 125 ARG A CA 1
ATOM 966 C C . ARG A 1 125 ? 2.425 -7.684 -14.369 1.00 93.50 125 ARG A C 1
ATOM 968 O O . ARG A 1 125 ? 2.824 -8.739 -13.882 1.00 93.50 125 ARG A O 1
ATOM 975 N N . ILE A 1 126 ? 2.222 -6.580 -13.660 1.00 93.12 126 ILE A N 1
ATOM 976 C CA . ILE A 1 126 ? 2.328 -6.554 -12.201 1.00 93.12 126 ILE A CA 1
ATOM 977 C C . ILE A 1 126 ? 1.117 -7.270 -11.608 1.00 93.12 126 ILE A C 1
ATOM 979 O O . ILE A 1 126 ? -0.016 -6.848 -11.826 1.00 93.12 126 ILE A O 1
ATOM 983 N N . GLU A 1 127 ? 1.361 -8.311 -10.824 1.00 92.19 127 GLU A N 1
ATOM 984 C CA . GLU A 1 127 ? 0.330 -9.011 -10.052 1.00 92.19 127 GLU A CA 1
ATOM 985 C C . GLU A 1 127 ? 0.220 -8.446 -8.634 1.00 92.19 127 GLU A C 1
ATOM 987 O O . GLU A 1 127 ? -0.872 -8.296 -8.095 1.00 92.19 127 GLU A O 1
ATOM 992 N N . GLU A 1 128 ? 1.357 -8.093 -8.032 1.00 92.38 128 GLU A N 1
ATOM 993 C CA . GLU A 1 128 ? 1.443 -7.664 -6.636 1.00 92.38 128 GLU A CA 1
ATOM 994 C C . GLU A 1 128 ? 2.533 -6.598 -6.473 1.00 92.38 128 GLU A C 1
ATOM 996 O O . GLU A 1 128 ? 3.581 -6.674 -7.117 1.00 92.38 128 GLU A O 1
ATOM 1001 N N . LEU A 1 129 ? 2.326 -5.636 -5.570 1.00 91.56 129 LEU A N 1
ATOM 1002 C CA . LEU A 1 129 ? 3.341 -4.668 -5.137 1.00 91.56 129 LEU A CA 1
ATOM 1003 C C . LEU A 1 129 ? 3.528 -4.777 -3.627 1.00 91.56 129 LEU A C 1
ATOM 1005 O O . LEU A 1 129 ? 2.549 -4.775 -2.893 1.00 91.56 129 LEU A O 1
ATOM 1009 N N . PHE A 1 130 ? 4.761 -4.839 -3.137 1.00 90.31 130 PHE A N 1
ATOM 1010 C CA . PHE A 1 130 ? 5.037 -4.954 -1.703 1.00 90.31 130 PHE A CA 1
ATOM 1011 C C . PHE A 1 130 ? 6.462 -4.504 -1.362 1.00 90.31 130 PHE A C 1
ATOM 1013 O O . PHE A 1 130 ? 7.286 -4.219 -2.231 1.00 90.31 130 PHE A O 1
ATOM 1020 N N . VAL A 1 131 ? 6.778 -4.409 -0.071 1.00 86.38 131 VAL A N 1
ATOM 1021 C CA . VAL A 1 131 ? 8.152 -4.161 0.395 1.00 86.38 131 VAL A CA 1
ATOM 1022 C C . VAL A 1 131 ? 8.764 -5.497 0.798 1.00 86.38 131 VAL A C 1
ATOM 1024 O O . VAL A 1 131 ? 8.451 -6.029 1.859 1.00 86.38 131 VAL A O 1
ATOM 1027 N N . GLY A 1 132 ? 9.607 -6.051 -0.071 1.00 85.88 132 GLY A N 1
ATOM 1028 C CA . GLY A 1 132 ? 10.342 -7.284 0.188 1.00 85.88 132 GLY A CA 1
ATOM 1029 C C . GLY A 1 132 ? 11.602 -7.055 1.037 1.00 85.88 132 GLY A C 1
ATOM 1030 O O . GLY A 1 132 ? 11.949 -5.913 1.352 1.00 85.88 132 GLY A O 1
ATOM 1031 N N . PRO A 1 133 ? 12.351 -8.125 1.361 1.00 82.56 133 PRO A N 1
ATOM 1032 C CA . PRO A 1 133 ? 13.566 -8.047 2.183 1.00 82.56 133 PRO A CA 1
ATOM 1033 C C . PRO A 1 133 ? 14.646 -7.107 1.629 1.00 82.56 133 PRO A C 1
ATOM 1035 O O . PRO A 1 133 ? 15.438 -6.551 2.383 1.00 82.56 133 PRO A O 1
ATOM 1038 N N . SER A 1 134 ? 14.678 -6.923 0.308 1.00 84.56 134 SER A N 1
ATOM 1039 C CA . SER A 1 134 ? 15.623 -6.044 -0.391 1.00 84.56 134 SER A CA 1
ATOM 1040 C C . SER A 1 134 ? 15.022 -4.684 -0.774 1.00 84.56 134 SER A C 1
ATOM 1042 O O . SER A 1 134 ? 15.647 -3.933 -1.519 1.00 84.56 134 SER A O 1
ATOM 1044 N N . GLY A 1 135 ? 13.823 -4.356 -0.279 1.00 87.25 135 GLY A N 1
ATOM 1045 C CA . GLY A 1 135 ? 13.132 -3.095 -0.541 1.00 87.25 135 GLY A CA 1
ATOM 1046 C C . GLY A 1 135 ? 11.925 -3.223 -1.486 1.00 87.25 135 GLY A C 1
ATOM 1047 O O . GLY A 1 135 ? 11.314 -4.292 -1.574 1.00 87.25 135 GLY A O 1
ATOM 1048 N N . PRO A 1 136 ? 11.535 -2.129 -2.170 1.00 90.38 136 PRO A N 1
ATOM 1049 C CA . PRO A 1 136 ? 10.395 -2.096 -3.090 1.00 90.38 136 PRO A CA 1
ATOM 1050 C C . PRO A 1 136 ? 10.424 -3.227 -4.123 1.00 90.38 136 PRO A C 1
ATOM 1052 O O . PRO A 1 136 ? 11.355 -3.319 -4.924 1.00 90.38 136 PRO A O 1
ATOM 1055 N N . THR A 1 137 ? 9.406 -4.082 -4.102 1.00 93.00 137 THR A N 1
ATOM 1056 C CA . THR A 1 137 ? 9.331 -5.315 -4.893 1.00 93.00 137 THR A CA 1
ATOM 1057 C C . THR A 1 137 ? 7.969 -5.422 -5.577 1.00 93.00 137 THR A C 1
ATOM 1059 O O . THR A 1 137 ? 6.950 -5.009 -5.027 1.00 93.00 137 THR A O 1
ATOM 1062 N N . ALA A 1 138 ? 7.955 -5.978 -6.784 1.00 93.06 138 ALA A N 1
ATOM 1063 C CA . ALA A 1 138 ? 6.752 -6.349 -7.509 1.00 93.06 138 ALA A CA 1
ATOM 1064 C C . ALA A 1 138 ? 6.790 -7.846 -7.845 1.00 93.06 138 ALA A C 1
ATOM 1066 O O . ALA A 1 138 ? 7.846 -8.350 -8.236 1.00 93.06 138 ALA A O 1
ATOM 1067 N N . SER A 1 139 ? 5.660 -8.545 -7.734 1.00 92.50 139 SER A N 1
ATOM 1068 C CA . SER A 1 139 ? 5.472 -9.827 -8.422 1.00 92.50 139 SER A CA 1
ATOM 1069 C C . SER A 1 139 ? 5.033 -9.534 -9.850 1.00 92.50 139 SER A C 1
ATOM 1071 O O . SER A 1 139 ? 4.055 -8.816 -10.060 1.00 92.50 139 SER A O 1
ATOM 1073 N N . VAL A 1 140 ? 5.782 -10.039 -10.829 1.00 91.44 140 VAL A N 1
ATOM 1074 C CA . VAL A 1 140 ? 5.526 -9.799 -12.251 1.00 91.44 140 VAL A CA 1
ATOM 1075 C C . VAL A 1 140 ? 5.340 -11.122 -12.974 1.00 91.44 140 VAL A C 1
ATOM 1077 O O . VAL A 1 140 ? 6.247 -11.960 -13.001 1.00 91.44 140 VAL A O 1
ATOM 1080 N N . GLU A 1 141 ? 4.194 -11.281 -13.625 1.00 91.62 141 GLU A N 1
ATOM 1081 C CA . GLU A 1 141 ? 3.978 -12.338 -14.604 1.00 91.62 141 GLU A CA 1
ATOM 1082 C C . GLU A 1 141 ? 4.586 -11.899 -15.941 1.00 91.62 141 GLU A C 1
ATOM 1084 O O . GLU A 1 141 ? 4.107 -10.968 -16.591 1.00 91.62 141 GLU A O 1
ATOM 1089 N N . PHE A 1 142 ? 5.689 -12.530 -16.345 1.00 87.69 142 PHE A N 1
ATOM 1090 C CA . PHE A 1 142 ? 6.351 -12.206 -17.607 1.00 87.69 142 PHE A CA 1
ATOM 1091 C C . PHE A 1 142 ? 5.667 -12.876 -18.798 1.00 87.69 142 PHE A C 1
ATOM 1093 O O . PHE A 1 142 ? 5.404 -14.078 -18.777 1.00 87.69 142 PHE A O 1
ATOM 1100 N N . GLU A 1 143 ? 5.499 -12.111 -19.876 1.00 86.38 143 GLU A N 1
ATOM 1101 C CA . GLU A 1 143 ? 5.064 -12.608 -21.177 1.00 86.38 143 GLU A CA 1
ATOM 1102 C C . GLU A 1 143 ? 6.037 -13.697 -21.674 1.00 86.38 143 GLU A C 1
ATOM 1104 O O . GLU A 1 143 ? 7.267 -13.612 -21.519 1.00 86.38 143 GLU A O 1
ATOM 1109 N N . ASP A 1 144 ? 5.477 -14.773 -22.235 1.00 76.31 144 ASP A N 1
ATOM 1110 C CA . ASP A 1 144 ? 6.259 -15.864 -22.809 1.00 76.31 144 ASP A CA 1
ATOM 1111 C C . ASP A 1 144 ? 6.562 -15.576 -24.284 1.00 76.31 144 ASP A C 1
ATOM 1113 O O . ASP A 1 144 ? 5.808 -15.954 -25.177 1.00 76.31 144 ASP A O 1
ATOM 1117 N N . ASP A 1 145 ? 7.694 -14.918 -24.537 1.00 66.31 145 ASP A N 1
ATOM 1118 C CA . ASP A 1 145 ? 8.166 -14.597 -25.893 1.00 66.31 145 ASP A CA 1
ATOM 1119 C C . ASP A 1 145 ? 8.822 -15.794 -26.611 1.00 66.31 145 ASP A C 1
ATOM 1121 O O . ASP A 1 145 ? 9.435 -15.647 -27.673 1.00 66.31 145 ASP A O 1
ATOM 1125 N N . ARG A 1 146 ? 8.760 -17.004 -26.037 1.00 67.69 146 ARG A N 1
ATOM 1126 C CA . ARG A 1 146 ? 9.372 -18.179 -26.663 1.00 67.69 146 ARG A CA 1
ATOM 1127 C C . ARG A 1 146 ? 8.586 -18.564 -27.918 1.00 67.69 146 ARG A C 1
ATOM 1129 O O . ARG A 1 146 ? 7.357 -18.627 -27.872 1.00 67.69 146 ARG A O 1
ATOM 1136 N N . PRO A 1 147 ? 9.276 -18.912 -29.021 1.00 64.06 147 PRO A N 1
ATOM 1137 C CA . PRO A 1 147 ? 8.596 -19.462 -30.181 1.00 64.06 147 PRO A CA 1
ATOM 1138 C C . PRO A 1 147 ? 7.830 -20.735 -29.777 1.00 64.06 147 PRO A C 1
ATOM 1140 O O . PRO A 1 147 ? 8.268 -21.451 -28.859 1.00 64.06 147 PRO A O 1
ATOM 1143 N N . PRO A 1 148 ? 6.694 -21.024 -30.438 1.00 70.38 148 PRO A N 1
ATOM 1144 C CA . PRO A 1 148 ? 5.936 -22.243 -30.193 1.00 70.38 148 PRO A CA 1
ATOM 1145 C C . PRO A 1 148 ? 6.830 -23.475 -30.354 1.00 70.38 148 PRO A C 1
ATOM 1147 O O . PRO A 1 148 ? 7.864 -23.448 -31.028 1.00 70.38 148 PRO A O 1
ATOM 1150 N N . LEU A 1 149 ? 6.446 -24.570 -29.697 1.00 73.19 149 LEU A N 1
ATOM 1151 C CA . LEU A 1 149 ? 7.181 -25.828 -29.796 1.00 73.19 149 LEU A CA 1
ATOM 1152 C C . LEU A 1 149 ? 7.265 -26.264 -31.269 1.00 73.19 149 LEU A C 1
ATOM 1154 O O . LEU A 1 149 ? 6.370 -25.975 -32.058 1.00 73.19 149 LEU A O 1
ATOM 1158 N N . ALA A 1 150 ? 8.310 -27.013 -31.637 1.00 72.81 150 ALA A N 1
ATOM 1159 C CA . ALA A 1 150 ? 8.512 -27.492 -33.013 1.00 72.81 150 ALA A CA 1
ATOM 1160 C C . ALA A 1 150 ? 7.324 -28.315 -33.569 1.00 72.81 150 ALA A C 1
ATOM 1162 O O . ALA A 1 150 ? 7.205 -28.500 -34.773 1.00 72.81 150 ALA A O 1
ATOM 1163 N N . ASN A 1 151 ? 6.430 -28.784 -32.693 1.00 76.75 151 ASN A N 1
ATOM 1164 C CA . ASN A 1 151 ? 5.182 -29.471 -33.028 1.00 76.75 151 ASN A CA 1
ATOM 1165 C C . ASN A 1 151 ? 3.975 -28.524 -33.229 1.00 76.75 151 ASN A C 1
ATOM 1167 O O . ASN A 1 151 ? 2.842 -28.996 -33.265 1.00 76.75 151 ASN A O 1
ATOM 1171 N N . GLY A 1 152 ? 4.191 -27.207 -33.289 1.00 71.69 152 GLY A N 1
ATOM 1172 C CA . GLY A 1 152 ? 3.146 -26.193 -33.448 1.00 71.69 152 GLY A CA 1
ATOM 1173 C C . GLY A 1 152 ? 2.265 -25.972 -32.215 1.00 71.69 152 GLY A C 1
ATOM 1174 O O . GLY A 1 152 ? 1.357 -25.145 -32.265 1.00 71.69 152 GLY A O 1
ATOM 1175 N N . LYS A 1 153 ? 2.504 -26.675 -31.098 1.00 69.62 153 LYS A N 1
ATOM 1176 C CA . LYS A 1 153 ? 1.724 -26.477 -29.871 1.00 69.62 153 LYS A CA 1
ATOM 1177 C C . LYS A 1 153 ? 2.166 -25.202 -29.158 1.00 69.62 153 LYS A C 1
ATOM 1179 O O . LYS A 1 153 ? 3.365 -24.959 -28.970 1.00 69.62 153 LYS A O 1
ATOM 1184 N N . VAL A 1 154 ? 1.176 -24.421 -28.723 1.00 67.25 154 VAL A N 1
ATOM 1185 C CA . VAL A 1 154 ? 1.379 -23.301 -27.799 1.00 67.25 154 VAL A CA 1
ATOM 1186 C C . VAL A 1 154 ? 2.014 -23.857 -26.532 1.00 67.25 154 VAL A C 1
ATOM 1188 O O . VAL A 1 154 ? 1.592 -24.889 -26.006 1.00 67.25 154 VAL A O 1
ATOM 1191 N N . ARG A 1 155 ? 3.091 -23.215 -26.090 1.00 64.88 155 ARG A N 1
ATOM 1192 C CA . ARG A 1 155 ? 3.805 -23.624 -24.888 1.00 64.88 155 ARG A CA 1
ATOM 1193 C C . ARG A 1 155 ? 2.983 -23.187 -23.683 1.00 64.88 155 ARG A C 1
ATOM 1195 O O . ARG A 1 155 ? 2.520 -22.051 -23.657 1.00 64.88 155 ARG A O 1
ATOM 1202 N N . GLU A 1 156 ? 2.799 -24.070 -22.705 1.00 63.72 156 GLU A N 1
ATOM 1203 C CA . GLU A 1 156 ? 2.147 -23.664 -21.461 1.00 63.72 156 GLU A CA 1
ATOM 1204 C C . GLU A 1 156 ? 2.954 -22.526 -20.814 1.00 63.72 156 GLU A C 1
ATOM 1206 O O . GLU A 1 156 ? 4.189 -22.647 -20.695 1.00 63.72 156 GLU A O 1
ATOM 1211 N N . PRO A 1 157 ? 2.291 -21.419 -20.430 1.00 59.62 157 PRO A N 1
ATOM 1212 C CA . PRO A 1 157 ? 2.956 -20.332 -19.740 1.00 59.62 157 PRO A CA 1
ATOM 1213 C C . PRO A 1 157 ? 3.547 -20.876 -18.442 1.00 59.62 157 PRO A C 1
ATOM 1215 O O . PRO A 1 157 ? 2.916 -21.635 -17.705 1.00 59.62 157 PRO A O 1
ATOM 1218 N N . ARG A 1 158 ? 4.803 -20.519 -18.159 1.00 58.41 158 ARG A N 1
ATOM 1219 C CA . ARG A 1 158 ? 5.397 -20.821 -16.855 1.00 58.41 158 ARG A CA 1
ATOM 1220 C C . ARG A 1 158 ? 4.764 -19.874 -15.841 1.00 58.41 158 ARG A C 1
ATOM 1222 O O . ARG A 1 158 ? 5.245 -18.763 -15.671 1.00 58.41 158 ARG A O 1
ATOM 1229 N N . SER A 1 159 ? 3.718 -20.347 -15.179 1.00 53.94 159 SER A N 1
ATOM 1230 C CA . SER A 1 159 ? 2.860 -19.652 -14.210 1.00 53.94 159 SER A CA 1
ATOM 1231 C C . SER A 1 159 ? 3.534 -19.265 -12.884 1.00 53.94 159 SER A C 1
ATOM 1233 O O . SER A 1 159 ? 2.900 -19.259 -11.834 1.00 53.94 159 SER A O 1
ATOM 1235 N N . ARG A 1 160 ? 4.836 -18.965 -12.881 1.00 60.44 160 ARG A N 1
ATOM 1236 C CA . ARG A 1 160 ? 5.485 -18.402 -11.694 1.00 60.44 160 ARG A CA 1
ATOM 1237 C C . ARG A 1 160 ? 5.814 -16.948 -11.961 1.00 60.44 160 ARG A C 1
ATOM 1239 O O . ARG A 1 160 ? 6.813 -16.662 -12.624 1.00 60.44 160 ARG A O 1
ATOM 1246 N N . GLY A 1 161 ? 4.978 -16.069 -11.407 1.00 72.94 161 GLY A N 1
ATOM 1247 C CA . GLY A 1 161 ? 5.326 -14.675 -11.181 1.00 72.94 161 GLY A CA 1
ATOM 1248 C C . GLY A 1 161 ? 6.720 -14.589 -10.560 1.00 72.94 161 GLY A C 1
ATOM 1249 O O . GLY A 1 161 ? 7.109 -15.404 -9.715 1.00 72.94 161 GLY A O 1
ATOM 1250 N N . ALA A 1 162 ? 7.523 -13.660 -11.060 1.00 86.44 162 ALA A N 1
ATOM 1251 C CA . ALA A 1 162 ? 8.870 -13.424 -10.576 1.00 86.44 162 ALA A CA 1
ATOM 1252 C C . ALA A 1 162 ? 8.868 -12.180 -9.698 1.00 86.44 162 ALA A C 1
ATOM 1254 O O . ALA A 1 162 ? 8.334 -11.142 -10.084 1.00 86.44 162 ALA A O 1
ATOM 1255 N N . TRP A 1 163 ? 9.510 -12.267 -8.538 1.00 91.00 163 TRP A N 1
ATOM 1256 C CA . TRP A 1 163 ? 9.726 -11.101 -7.693 1.00 91.00 163 TRP A CA 1
ATOM 1257 C C . TRP A 1 163 ? 10.879 -10.271 -8.242 1.00 91.00 163 TRP A C 1
ATOM 1259 O O . TRP A 1 163 ? 12.004 -10.756 -8.391 1.00 91.00 163 TRP A O 1
ATOM 1269 N N . VAL A 1 164 ? 10.590 -9.014 -8.557 1.00 90.75 164 VAL A N 1
ATOM 1270 C CA . VAL A 1 164 ? 11.526 -8.084 -9.181 1.00 90.75 164 VAL A CA 1
ATOM 1271 C C . VAL A 1 164 ? 11.538 -6.788 -8.386 1.00 90.75 164 VAL A C 1
ATOM 1273 O O . VAL A 1 164 ? 10.492 -6.258 -8.020 1.00 90.75 164 VAL A O 1
ATOM 1276 N N . GLY A 1 165 ? 12.731 -6.260 -8.115 1.00 91.12 165 GLY A N 1
ATOM 1277 C CA . GLY A 1 165 ? 12.860 -4.943 -7.499 1.00 91.12 165 GLY A CA 1
ATOM 1278 C C . GLY A 1 165 ? 12.267 -3.867 -8.409 1.00 91.12 165 GLY A C 1
ATOM 1279 O O . GLY A 1 165 ? 12.570 -3.834 -9.600 1.00 91.12 165 GLY A O 1
ATOM 1280 N N . VAL A 1 166 ? 11.462 -2.963 -7.852 1.00 91.12 166 VAL A N 1
ATOM 1281 C CA . VAL A 1 166 ? 10.720 -1.949 -8.625 1.00 91.12 166 VAL A CA 1
ATOM 1282 C C . VAL A 1 166 ? 11.639 -1.058 -9.471 1.00 91.12 166 VAL A C 1
ATOM 1284 O O . VAL A 1 166 ? 11.289 -0.701 -10.590 1.00 91.12 166 VAL A O 1
ATOM 1287 N N . GLY A 1 167 ? 12.862 -0.780 -9.007 1.00 88.50 167 GLY A N 1
ATOM 1288 C CA . GLY A 1 167 ? 13.860 -0.021 -9.777 1.00 88.50 167 GLY A CA 1
ATOM 1289 C C . GLY A 1 167 ? 14.367 -0.712 -11.054 1.00 88.50 167 GLY A C 1
ATOM 1290 O O . GLY A 1 167 ? 15.048 -0.079 -11.855 1.00 88.50 167 GLY A O 1
ATOM 1291 N N . MET A 1 168 ? 14.046 -1.994 -11.256 1.00 90.88 168 MET A N 1
ATOM 1292 C CA . MET A 1 168 ? 14.377 -2.770 -12.461 1.00 90.88 168 MET A CA 1
ATOM 1293 C C . MET A 1 168 ? 13.196 -2.870 -13.438 1.00 90.88 168 MET A C 1
ATOM 1295 O O . MET A 1 168 ? 13.249 -3.649 -14.394 1.00 90.88 168 MET A O 1
ATOM 1299 N N . LEU A 1 169 ? 12.124 -2.115 -13.190 1.00 91.50 169 LEU A N 1
ATOM 1300 C CA . LEU A 1 169 ? 10.916 -2.082 -14.003 1.00 91.50 169 LEU A CA 1
ATOM 1301 C C . LEU A 1 169 ? 10.687 -0.671 -14.546 1.00 91.50 169 LEU A C 1
ATOM 1303 O O . LEU A 1 169 ? 10.992 0.328 -13.900 1.00 91.50 169 LEU A O 1
ATOM 1307 N N . ALA A 1 170 ? 10.132 -0.597 -15.748 1.00 91.38 170 ALA A N 1
ATOM 1308 C CA . ALA A 1 170 ? 9.587 0.631 -16.309 1.00 91.38 170 ALA A CA 1
ATOM 1309 C C . ALA A 1 170 ? 8.219 0.343 -16.921 1.00 91.38 170 ALA A C 1
ATOM 1311 O O . ALA A 1 170 ? 8.022 -0.735 -17.489 1.00 91.38 170 ALA A O 1
ATOM 1312 N N . LEU A 1 171 ? 7.306 1.313 -16.849 1.00 92.31 171 LEU A N 1
ATOM 1313 C CA . LEU A 1 171 ? 6.023 1.232 -17.542 1.00 92.31 171 LEU A CA 1
ATOM 1314 C C . LEU A 1 171 ? 6.245 0.994 -19.038 1.00 92.31 171 LEU A C 1
ATOM 1316 O O . LEU A 1 171 ? 7.121 1.596 -19.670 1.00 92.31 171 LEU A O 1
ATOM 1320 N N . ALA A 1 172 ? 5.457 0.081 -19.588 1.00 89.06 172 ALA A N 1
ATOM 1321 C CA . ALA A 1 172 ? 5.443 -0.249 -20.997 1.00 89.06 172 ALA A CA 1
ATOM 1322 C C . ALA A 1 172 ? 4.055 0.059 -21.573 1.00 89.06 172 ALA A C 1
ATOM 1324 O O . ALA A 1 172 ? 3.050 -0.171 -20.902 1.00 89.06 172 ALA A O 1
ATOM 1325 N N . PRO A 1 173 ? 3.971 0.547 -22.821 1.00 85.62 173 PRO A N 1
ATOM 1326 C CA . PRO A 1 173 ? 2.684 0.727 -23.475 1.00 85.62 173 PRO A CA 1
ATOM 1327 C C . PRO A 1 173 ? 1.971 -0.621 -23.608 1.00 85.62 173 PRO A C 1
ATOM 1329 O O . PRO A 1 173 ? 2.614 -1.659 -23.807 1.00 85.62 173 PRO A O 1
ATOM 1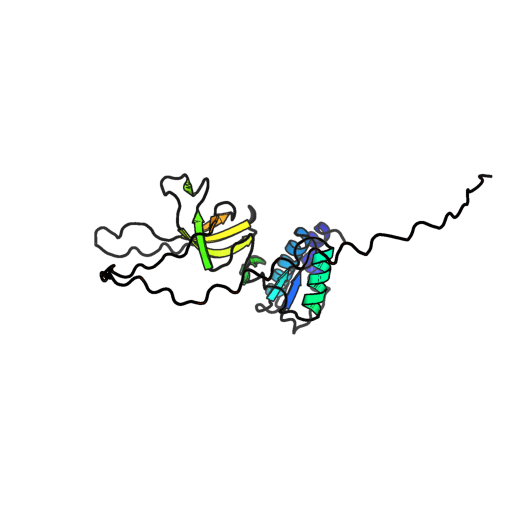332 N N . GLU A 1 174 ? 0.643 -0.602 -23.528 1.00 81.75 174 GLU A N 1
ATOM 1333 C CA . GLU A 1 174 ? -0.172 -1.785 -23.787 1.00 81.75 174 GLU A CA 1
ATOM 1334 C C . GLU A 1 174 ? 0.118 -2.358 -25.175 1.00 81.75 174 GLU A C 1
ATOM 1336 O O . GLU A 1 174 ? 0.387 -1.632 -26.140 1.00 81.75 174 GLU A O 1
ATOM 1341 N N . ARG A 1 175 ? 0.084 -3.688 -25.283 1.00 70.38 175 ARG A N 1
ATOM 1342 C CA . ARG A 1 175 ? 0.269 -4.342 -26.576 1.00 70.38 175 ARG A CA 1
ATOM 1343 C C . ARG A 1 175 ? -0.968 -4.047 -27.420 1.00 70.38 175 ARG A C 1
ATOM 1345 O O . ARG A 1 175 ? -2.035 -4.593 -27.159 1.00 70.38 175 ARG A O 1
ATOM 1352 N N . GLN A 1 176 ? -0.831 -3.217 -28.454 1.00 56.97 176 GLN A N 1
ATOM 1353 C CA . GLN A 1 176 ? -1.858 -3.142 -29.489 1.00 56.97 176 GLN A CA 1
ATOM 1354 C C . GLN A 1 176 ? -1.975 -4.528 -30.125 1.00 56.97 176 GLN A C 1
ATOM 1356 O O . GLN A 1 176 ? -1.053 -5.005 -30.791 1.00 56.97 176 GLN A O 1
ATOM 1361 N N . VAL A 1 177 ? -3.100 -5.200 -29.890 1.00 48.38 177 VAL A N 1
ATOM 1362 C CA . VAL A 1 177 ? -3.470 -6.389 -30.650 1.00 48.38 177 VAL A CA 1
ATOM 1363 C C . VAL A 1 177 ? -3.812 -5.896 -32.048 1.00 48.38 177 VAL A C 1
ATOM 1365 O O . VAL A 1 177 ? -4.937 -5.490 -32.328 1.00 48.38 177 VAL A O 1
ATOM 1368 N N . VAL A 1 178 ? -2.813 -5.870 -32.926 1.00 43.38 178 VAL A N 1
ATOM 1369 C CA . VAL A 1 178 ? -3.053 -5.724 -34.358 1.00 43.38 178 VAL A CA 1
ATOM 1370 C C . VAL A 1 178 ? -3.768 -7.005 -34.776 1.00 43.38 178 VAL A C 1
ATOM 1372 O O . VAL A 1 178 ? -3.146 -8.058 -34.918 1.00 43.38 178 VAL A O 1
ATOM 1375 N N . GLY A 1 179 ? -5.098 -6.940 -34.884 1.00 40.53 179 GLY A N 1
ATOM 1376 C CA . GLY A 1 179 ? -5.881 -7.979 -35.546 1.00 40.53 179 GLY A CA 1
ATOM 1377 C C . GLY A 1 179 ? -5.342 -8.214 -36.963 1.00 40.53 179 GLY A C 1
ATOM 1378 O O . GLY A 1 179 ? -4.645 -7.345 -37.497 1.00 40.53 179 GLY A O 1
ATOM 1379 N N . PRO A 1 180 ? -5.614 -9.377 -37.583 1.00 42.84 180 PRO A N 1
ATOM 1380 C CA . PRO A 1 180 ? -5.102 -9.671 -38.916 1.00 42.84 180 PRO A CA 1
ATOM 1381 C C . PRO A 1 180 ? -5.455 -8.512 -39.847 1.00 42.84 180 PRO A C 1
ATOM 1383 O O . PRO A 1 180 ? -6.611 -8.098 -39.905 1.00 42.84 180 PRO A O 1
ATOM 1386 N N . LEU A 1 181 ? -4.434 -7.963 -40.511 1.00 41.94 181 LEU A N 1
ATOM 1387 C CA . LEU A 1 181 ? -4.533 -6.864 -41.467 1.00 41.94 181 LEU A CA 1
ATOM 1388 C C . LEU A 1 181 ? -5.613 -7.180 -42.513 1.00 41.94 181 LEU A C 1
ATOM 1390 O O . LEU A 1 181 ? -5.335 -7.758 -43.560 1.00 41.94 181 LEU A O 1
ATOM 1394 N N . HIS A 1 182 ? -6.850 -6.756 -42.269 1.00 38.81 182 HIS A N 1
ATOM 1395 C CA . HIS A 1 182 ? -7.696 -6.335 -43.365 1.00 38.81 182 HIS A CA 1
ATOM 1396 C C . HIS A 1 182 ? -7.106 -5.023 -43.850 1.00 38.81 182 HIS A C 1
ATOM 1398 O O . HIS A 1 182 ? -7.055 -4.036 -43.122 1.00 38.81 182 HIS A O 1
ATOM 1404 N N . SER A 1 183 ? -6.570 -5.072 -45.066 1.00 43.12 183 SER A N 1
ATOM 1405 C CA . SER A 1 183 ? -6.032 -3.944 -45.807 1.00 43.12 183 SER A CA 1
ATOM 1406 C C . SER A 1 183 ? -7.020 -2.777 -45.776 1.00 43.12 183 SER A C 1
ATOM 1408 O O . SER A 1 183 ? -7.967 -2.726 -46.564 1.00 43.12 183 SER A O 1
ATOM 1410 N N . VAL A 1 184 ? -6.814 -1.833 -44.861 1.00 39.47 184 VAL A N 1
ATOM 1411 C CA . VAL A 1 184 ? -7.512 -0.554 -44.901 1.00 39.47 184 VAL A CA 1
ATOM 1412 C C . VAL A 1 184 ? -6.804 0.281 -45.959 1.00 39.47 184 VAL A C 1
ATOM 1414 O O . VAL A 1 184 ? -5.653 0.682 -45.813 1.00 39.47 184 VAL A O 1
ATOM 1417 N N . ASN A 1 185 ? -7.507 0.459 -47.071 1.00 40.03 185 ASN A N 1
ATOM 1418 C CA . ASN A 1 185 ? -7.126 1.277 -48.210 1.00 40.03 185 ASN A CA 1
ATOM 1419 C C . ASN A 1 185 ? -6.770 2.714 -47.747 1.00 40.03 185 ASN A C 1
ATOM 1421 O O . ASN A 1 185 ? -7.627 3.367 -47.145 1.00 40.03 185 ASN A O 1
ATOM 1425 N N . PRO A 1 186 ? -5.562 3.243 -48.026 1.00 40.59 186 PRO A N 1
ATOM 1426 C CA . PRO A 1 186 ? -5.121 4.557 -47.540 1.00 40.59 186 PRO A CA 1
ATOM 1427 C C . PRO A 1 186 ? -5.820 5.767 -48.197 1.00 40.59 186 PRO A C 1
ATOM 1429 O O . PRO A 1 186 ? -5.463 6.906 -47.916 1.00 40.59 186 PRO A O 1
ATOM 1432 N N . ALA A 1 187 ? -6.844 5.574 -49.033 1.00 40.41 187 ALA A N 1
ATOM 1433 C CA . ALA A 1 187 ? -7.523 6.658 -49.753 1.00 40.41 187 ALA A CA 1
ATOM 1434 C C . ALA A 1 187 ? -8.707 7.321 -49.009 1.00 40.41 187 ALA A C 1
ATOM 1436 O O . ALA A 1 187 ? -9.484 8.055 -49.619 1.00 40.41 187 ALA A O 1
ATOM 1437 N N . LYS A 1 188 ? -8.887 7.088 -47.702 1.00 41.53 188 LYS A N 1
ATOM 1438 C CA . LYS A 1 188 ? -9.967 7.722 -46.917 1.00 41.53 188 LYS A CA 1
ATOM 1439 C C . LYS A 1 188 ? -9.465 8.347 -45.614 1.00 41.53 188 LYS A C 1
ATOM 1441 O O . LYS A 1 188 ? -9.977 8.072 -44.538 1.00 41.53 188 LYS A O 1
ATOM 1446 N N . ILE A 1 189 ? -8.485 9.241 -45.724 1.00 44.84 189 ILE A N 1
ATOM 1447 C CA . ILE A 1 189 ? -8.158 10.209 -44.670 1.00 44.84 189 ILE A CA 1
ATOM 1448 C C . ILE A 1 189 ? -8.062 11.590 -45.320 1.00 44.84 189 ILE A C 1
ATOM 1450 O O . ILE A 1 189 ? -7.032 11.928 -45.883 1.00 44.84 189 ILE A O 1
ATOM 1454 N N . TRP A 1 190 ? -9.165 12.347 -45.292 1.00 33.44 190 TRP A N 1
ATOM 1455 C CA . TRP A 1 190 ? -9.205 13.734 -44.803 1.00 33.44 190 TRP A CA 1
ATOM 1456 C C . TRP A 1 190 ? -10.579 14.372 -45.035 1.00 33.44 190 TRP A C 1
ATOM 1458 O O . TRP A 1 190 ? -10.967 14.678 -46.160 1.00 33.44 190 TRP A O 1
ATOM 1468 N N . LYS A 1 191 ? -11.280 14.653 -43.937 1.00 35.28 191 LYS A N 1
ATOM 1469 C CA . LYS A 1 191 ? -11.969 15.931 -43.740 1.00 35.28 191 LYS A CA 1
ATOM 1470 C C . LYS A 1 191 ? -11.759 16.329 -42.276 1.00 35.28 191 LYS A C 1
ATOM 1472 O O . LYS A 1 191 ? -12.081 15.514 -41.412 1.00 35.28 191 LYS A O 1
ATOM 1477 N N . PRO A 1 192 ? -11.212 17.515 -41.975 1.00 35.00 192 PRO A N 1
ATOM 1478 C CA . PRO A 1 192 ? -11.180 18.006 -40.608 1.00 35.00 192 PRO A CA 1
ATOM 1479 C C . PRO A 1 192 ? -12.600 18.442 -40.228 1.00 35.00 192 PRO A C 1
ATOM 1481 O O . PRO A 1 192 ? -13.215 19.242 -40.933 1.00 35.00 192 PRO A O 1
ATOM 1484 N N . ALA A 1 193 ? -13.136 17.895 -39.138 1.00 33.97 193 ALA A N 1
ATOM 1485 C CA . ALA A 1 193 ? -14.289 18.486 -38.471 1.00 33.97 193 ALA A CA 1
ATOM 1486 C C . ALA A 1 193 ? -13.774 19.539 -37.467 1.00 33.97 193 ALA A C 1
ATOM 1488 O O . ALA A 1 193 ? -12.800 19.266 -36.761 1.00 33.97 193 ALA A O 1
ATOM 1489 N N . PRO A 1 194 ? -14.376 20.739 -37.417 1.00 41.84 194 PRO A N 1
ATOM 1490 C CA . PRO A 1 194 ? -13.936 21.829 -36.559 1.00 41.84 194 PRO A CA 1
ATOM 1491 C C . PRO A 1 194 ? -14.446 21.582 -35.136 1.00 41.84 194 PRO A C 1
ATOM 1493 O O . PRO A 1 194 ? -15.642 21.390 -34.937 1.00 41.84 194 PRO A O 1
ATOM 1496 N N . GLY A 1 195 ? -13.556 21.564 -34.143 1.00 39.09 195 GLY A N 1
ATOM 1497 C CA . GLY A 1 195 ? -13.995 21.372 -32.755 1.00 39.09 195 GLY A CA 1
ATOM 1498 C C . GLY A 1 195 ? -12.918 21.138 -31.698 1.00 39.09 195 GLY A C 1
ATOM 1499 O O . GLY A 1 195 ? -13.249 20.652 -30.626 1.00 39.09 195 GLY A O 1
ATOM 1500 N N . LEU A 1 196 ? -11.650 21.459 -31.965 1.00 35.53 196 LEU A N 1
ATOM 1501 C CA . LEU A 1 196 ? -10.569 21.410 -30.968 1.00 35.53 196 LEU A CA 1
ATOM 1502 C C . LEU A 1 196 ? -9.823 22.747 -30.936 1.00 35.53 196 LEU A C 1
ATOM 1504 O O . LEU A 1 196 ? -8.635 22.838 -31.217 1.00 35.53 196 LEU A O 1
ATOM 1508 N N . ALA A 1 197 ? -10.577 23.797 -30.627 1.00 37.41 197 ALA A N 1
ATOM 1509 C CA . ALA A 1 197 ? -10.070 25.107 -30.240 1.00 37.41 197 ALA A CA 1
ATOM 1510 C C . ALA A 1 197 ? -10.889 25.582 -29.034 1.00 37.41 197 ALA A C 1
ATOM 1512 O O . ALA A 1 197 ? -11.676 26.512 -29.138 1.00 37.41 197 ALA A O 1
ATOM 1513 N N . LEU A 1 198 ? -10.818 24.828 -27.936 1.00 39.31 198 LEU A N 1
ATOM 1514 C CA . LEU A 1 198 ? -11.347 25.219 -26.628 1.00 39.31 198 LEU A CA 1
ATOM 1515 C C . LEU A 1 198 ? -10.859 24.191 -25.609 1.00 39.31 198 LEU A C 1
ATOM 1517 O O . LEU A 1 198 ? -11.552 23.218 -25.342 1.00 39.31 198 LEU A O 1
ATOM 1521 N N . LEU A 1 199 ? -9.606 24.343 -25.175 1.00 34.25 199 LEU A N 1
ATOM 1522 C CA . LEU A 1 199 ? -9.028 23.833 -23.915 1.00 34.25 199 LEU A CA 1
ATOM 1523 C C . LEU A 1 199 ? -7.540 24.245 -23.823 1.00 34.25 199 LEU A C 1
ATOM 1525 O O . LEU A 1 199 ? -6.687 23.460 -23.425 1.00 34.25 199 LEU A O 1
ATOM 1529 N N . ALA A 1 200 ? -7.228 25.477 -24.239 1.00 36.34 200 ALA A N 1
ATOM 1530 C CA . ALA A 1 200 ? -5.911 26.097 -24.062 1.00 36.34 200 ALA A CA 1
ATOM 1531 C C . ALA A 1 200 ? -5.971 27.372 -23.192 1.00 36.34 200 ALA A C 1
ATOM 1533 O O . ALA A 1 200 ? -4.953 28.025 -23.027 1.00 36.34 200 ALA A O 1
ATOM 1534 N N . ASP A 1 201 ? -7.131 27.689 -22.599 1.00 39.94 201 ASP A N 1
ATOM 1535 C CA . ASP A 1 201 ? -7.370 28.959 -21.889 1.00 39.94 201 ASP A CA 1
ATOM 1536 C C . ASP A 1 201 ? -7.732 28.780 -20.397 1.00 39.94 201 ASP A C 1
ATOM 1538 O O . ASP A 1 201 ? -8.495 29.568 -19.848 1.00 39.94 201 ASP A O 1
ATOM 1542 N N . ILE A 1 202 ? -7.241 27.738 -19.711 1.00 41.50 202 ILE A N 1
ATOM 1543 C CA . ILE A 1 202 ? -7.429 27.603 -18.246 1.00 41.50 202 ILE A CA 1
ATOM 1544 C C . ILE A 1 202 ? -6.132 27.129 -17.570 1.00 41.50 202 ILE A C 1
ATOM 1546 O O . ILE A 1 202 ? -6.132 26.149 -16.833 1.00 41.50 202 ILE A O 1
ATOM 1550 N N . GLU A 1 203 ? -5.009 27.799 -17.837 1.00 39.12 203 GLU A N 1
ATOM 1551 C CA . GLU A 1 203 ? -3.766 27.611 -17.062 1.00 39.12 203 GLU A CA 1
ATOM 1552 C C . GLU A 1 203 ? -3.046 28.930 -16.708 1.00 39.12 203 GLU A C 1
ATOM 1554 O O . GLU A 1 203 ? -1.901 28.882 -16.282 1.00 39.12 203 GLU A O 1
ATOM 1559 N N . ASP A 1 204 ? -3.709 30.093 -16.793 1.00 39.44 204 ASP A N 1
ATOM 1560 C CA . ASP A 1 204 ? -3.035 31.401 -16.620 1.00 39.44 204 ASP A CA 1
ATOM 1561 C C . ASP A 1 204 ? -3.682 32.345 -15.582 1.00 39.44 204 ASP A C 1
ATOM 1563 O O . ASP A 1 204 ? -3.511 33.558 -15.633 1.00 39.44 204 ASP A O 1
ATOM 1567 N N . GLU A 1 205 ? -4.425 31.815 -14.602 1.00 42.16 205 GLU A N 1
ATOM 1568 C CA . GLU A 1 205 ? -5.086 32.650 -13.578 1.00 42.16 205 GLU A CA 1
ATOM 1569 C C . GLU A 1 205 ? -4.973 32.058 -12.160 1.00 42.16 205 GLU A C 1
ATOM 1571 O O . GLU A 1 205 ? -5.953 31.907 -11.432 1.00 42.16 205 GLU A O 1
ATOM 1576 N N . ALA A 1 206 ? -3.755 31.674 -11.761 1.00 41.66 206 ALA A N 1
ATOM 1577 C CA . ALA A 1 206 ? -3.467 31.239 -10.387 1.00 41.66 206 ALA A CA 1
ATOM 1578 C C . ALA A 1 206 ? -2.206 31.859 -9.753 1.00 41.66 206 ALA A C 1
ATOM 1580 O O . ALA A 1 206 ? -1.965 31.612 -8.571 1.00 41.66 206 ALA A O 1
ATOM 1581 N N . ASP A 1 207 ? -1.455 32.703 -10.472 1.00 40.00 207 ASP A N 1
ATOM 1582 C CA . ASP A 1 207 ? -0.228 33.332 -9.950 1.00 40.00 207 ASP A CA 1
ATOM 1583 C C . ASP A 1 207 ? -0.394 34.796 -9.484 1.00 40.00 207 ASP A C 1
ATOM 1585 O O . ASP A 1 207 ? 0.504 35.330 -8.838 1.00 40.00 207 ASP A O 1
ATOM 1589 N N . ASP A 1 208 ? -1.566 35.423 -9.663 1.00 43.69 208 ASP A N 1
ATOM 1590 C CA . ASP A 1 208 ? -1.777 36.847 -9.320 1.00 43.69 208 ASP A CA 1
ATOM 1591 C C . ASP A 1 208 ? -2.480 37.120 -7.969 1.00 43.69 208 ASP A C 1
ATOM 1593 O O . ASP A 1 208 ? -2.705 38.271 -7.598 1.00 43.69 208 ASP A O 1
ATOM 1597 N N . VAL A 1 209 ? -2.789 36.092 -7.163 1.00 43.72 209 VAL A N 1
ATOM 1598 C CA . VAL A 1 209 ? -3.485 36.273 -5.860 1.00 43.72 209 VAL A CA 1
ATOM 1599 C C . VAL A 1 209 ? -2.562 36.110 -4.637 1.00 43.72 209 VAL A C 1
ATOM 1601 O O . VAL A 1 209 ? -2.956 36.413 -3.513 1.00 43.72 209 VAL A O 1
ATOM 1604 N N . MET A 1 210 ? -1.293 35.724 -4.817 1.00 39.69 210 MET A N 1
ATOM 1605 C CA . MET A 1 210 ? -0.349 35.511 -3.700 1.00 39.69 210 MET A CA 1
ATOM 1606 C C . MET A 1 210 ? 0.636 36.670 -3.451 1.00 39.69 210 MET A C 1
ATOM 1608 O O . MET A 1 210 ? 1.527 36.546 -2.613 1.00 39.69 210 MET A O 1
ATOM 1612 N N . GLY A 1 211 ? 0.460 37.815 -4.120 1.00 42.12 211 GLY A N 1
ATOM 1613 C CA . GLY A 1 211 ? 1.316 39.003 -3.973 1.00 42.12 211 GLY A CA 1
ATOM 1614 C C . GLY A 1 211 ? 0.871 40.048 -2.937 1.00 42.12 211 GLY A C 1
ATOM 1615 O O . GLY A 1 211 ? 1.560 41.050 -2.777 1.00 42.12 211 GLY A O 1
ATOM 1616 N N . ALA A 1 212 ? -0.253 39.861 -2.232 1.00 45.47 212 ALA A N 1
ATOM 1617 C CA . ALA A 1 212 ? -0.897 40.943 -1.465 1.00 45.47 212 ALA A CA 1
ATOM 1618 C C . ALA A 1 212 ? -0.993 40.740 0.064 1.00 45.47 212 ALA A C 1
ATOM 1620 O O . ALA A 1 212 ? -1.804 41.399 0.709 1.00 45.47 212 ALA A O 1
ATOM 1621 N N . LEU A 1 213 ? -0.186 39.863 0.674 1.00 41.47 213 LEU A N 1
ATOM 1622 C CA . LEU A 1 213 ? -0.192 39.656 2.138 1.00 41.47 213 LEU A CA 1
ATOM 1623 C C . LEU A 1 213 ? 1.213 39.578 2.757 1.00 41.47 213 LEU A C 1
ATOM 1625 O O . LEU A 1 213 ? 1.469 38.775 3.650 1.00 41.47 213 LEU A O 1
ATOM 1629 N N . ILE A 1 214 ? 2.133 40.427 2.296 1.00 47.56 214 ILE A N 1
ATOM 1630 C CA . ILE A 1 214 ? 3.362 40.735 3.038 1.00 47.56 214 ILE A CA 1
ATOM 1631 C C . ILE A 1 214 ? 3.598 42.243 2.961 1.00 47.56 214 ILE A C 1
ATOM 1633 O O . ILE A 1 214 ? 4.311 42.706 2.083 1.00 47.56 214 ILE A O 1
ATOM 1637 N N . CYS A 1 215 ? 2.967 42.990 3.865 1.00 38.50 215 CYS A N 1
ATOM 1638 C CA . CYS A 1 215 ? 3.431 44.278 4.384 1.00 38.50 215 CYS A CA 1
ATOM 1639 C C . CYS A 1 215 ? 2.609 44.616 5.639 1.00 38.50 215 CYS A C 1
ATOM 1641 O O . CYS A 1 215 ? 1.412 44.359 5.674 1.00 38.50 215 CYS A O 1
ATOM 1643 N N . ASP A 1 216 ? 3.290 45.200 6.623 1.00 42.16 216 ASP A N 1
ATOM 1644 C CA . ASP A 1 216 ? 2.798 45.732 7.901 1.00 42.16 216 ASP A CA 1
ATOM 1645 C C . ASP A 1 216 ? 2.566 44.756 9.063 1.00 42.16 216 ASP A C 1
ATOM 1647 O O . ASP A 1 216 ? 1.447 44.517 9.496 1.00 42.16 216 ASP A O 1
ATOM 1651 N N . GLU A 1 217 ? 3.671 44.321 9.678 1.00 42.59 217 GLU A N 1
ATOM 1652 C CA . GLU A 1 217 ? 3.777 44.353 11.146 1.00 42.59 217 GLU A CA 1
ATOM 1653 C C . GLU A 1 217 ? 5.253 44.474 11.567 1.00 42.59 217 GLU A C 1
ATOM 1655 O O . GLU A 1 217 ? 5.934 43.520 11.937 1.00 42.59 217 GLU A O 1
ATOM 1660 N N . ALA A 1 218 ? 5.782 45.693 11.444 1.00 44.78 218 ALA A N 1
ATOM 1661 C CA . ALA A 1 218 ? 7.053 46.097 12.032 1.00 44.78 218 ALA A CA 1
ATOM 1662 C C . ALA A 1 218 ? 6.834 47.365 12.861 1.00 44.78 218 ALA A C 1
ATOM 1664 O O . ALA A 1 218 ? 7.158 48.462 12.420 1.00 44.78 218 ALA A O 1
ATOM 1665 N N . ALA A 1 219 ? 6.269 47.206 14.056 1.00 47.50 219 ALA A N 1
ATOM 1666 C CA . ALA A 1 219 ? 6.411 48.155 15.156 1.00 47.50 219 ALA A CA 1
ATOM 1667 C C . ALA A 1 219 ? 5.874 47.522 16.445 1.00 47.50 219 ALA A C 1
ATOM 1669 O O . ALA A 1 219 ? 4.678 47.551 16.680 1.00 47.50 219 ALA A O 1
ATOM 1670 N N . GLU A 1 220 ? 6.754 46.982 17.289 1.00 46.25 220 GLU A N 1
ATOM 1671 C CA . GLU A 1 220 ? 6.794 47.409 18.691 1.00 46.25 220 GLU A CA 1
ATOM 1672 C C . GLU A 1 220 ? 8.099 46.959 19.360 1.00 46.25 220 GLU A C 1
ATOM 1674 O O . GLU A 1 220 ? 8.436 45.782 19.477 1.00 46.25 220 GLU A O 1
ATOM 1679 N N . VAL A 1 221 ? 8.871 47.973 19.738 1.00 48.66 221 VAL A N 1
ATOM 1680 C CA . VAL A 1 221 ? 10.116 47.909 20.490 1.00 48.66 221 VAL A CA 1
ATOM 1681 C C . VAL A 1 221 ? 9.733 47.891 21.969 1.00 48.66 221 VAL A C 1
ATOM 1683 O O . VAL A 1 221 ? 9.240 48.891 22.482 1.00 48.66 221 VAL A O 1
ATOM 1686 N N . GLY A 1 222 ? 9.964 46.769 22.650 1.00 42.59 222 GLY A N 1
ATOM 1687 C CA . GLY A 1 222 ? 9.772 46.617 24.093 1.00 42.59 222 GLY A CA 1
ATOM 1688 C C . GLY A 1 222 ? 11.076 46.211 24.769 1.00 42.59 222 GLY A C 1
ATOM 1689 O O . GLY A 1 222 ? 11.537 45.084 24.618 1.00 42.59 222 GLY A O 1
ATOM 1690 N N . ALA A 1 223 ? 11.684 47.162 25.473 1.00 47.00 223 ALA A N 1
ATOM 1691 C CA . ALA A 1 223 ? 12.860 46.990 26.312 1.00 47.00 223 ALA A CA 1
ATOM 1692 C C . ALA A 1 223 ? 12.561 46.141 27.558 1.00 47.00 223 ALA A C 1
ATOM 1694 O O . ALA A 1 223 ? 11.504 46.315 28.148 1.00 47.00 223 ALA A O 1
ATOM 1695 N N . GLU A 1 224 ? 13.520 45.321 28.003 1.00 46.50 224 GLU A N 1
ATOM 1696 C CA . GLU A 1 224 ? 14.000 45.318 29.397 1.00 46.50 224 GLU A CA 1
ATOM 1697 C C . GLU A 1 224 ? 15.182 44.351 29.591 1.00 46.50 224 GLU A C 1
ATOM 1699 O O . GLU A 1 224 ? 15.128 43.164 29.269 1.00 46.50 224 GLU A O 1
ATOM 1704 N N . SER A 1 225 ? 16.272 44.897 30.128 1.00 49.66 225 SER A N 1
ATOM 1705 C CA . SER A 1 225 ? 17.475 44.188 30.569 1.00 49.66 225 SER A CA 1
ATOM 1706 C C . SER A 1 225 ? 17.291 43.686 32.006 1.00 49.66 225 SER A C 1
ATOM 1708 O O . SER A 1 225 ? 16.824 44.468 32.833 1.00 49.66 225 SER A O 1
ATOM 1710 N N . PRO A 1 226 ? 17.748 42.479 32.386 1.00 55.94 226 PRO A N 1
ATOM 1711 C CA . PRO A 1 226 ? 17.879 42.133 33.793 1.00 55.94 226 PRO A CA 1
ATOM 1712 C C . PRO A 1 226 ? 19.260 42.534 34.327 1.00 55.94 226 PRO A C 1
ATOM 1714 O O . PRO A 1 226 ? 20.301 42.133 33.800 1.00 55.94 226 PRO A O 1
ATOM 1717 N N . SER A 1 227 ? 19.248 43.329 35.398 1.00 48.56 227 SER A N 1
ATOM 1718 C CA . SER A 1 227 ? 20.390 43.543 36.281 1.00 48.56 227 SER A CA 1
ATOM 1719 C C . SER A 1 227 ? 20.708 42.256 37.047 1.00 48.56 227 SER A C 1
ATOM 1721 O O . SER A 1 227 ? 19.814 41.543 37.503 1.00 48.56 227 SER A O 1
ATOM 1723 N N . ALA A 1 228 ? 21.998 41.962 37.190 1.00 53.88 228 ALA A N 1
ATOM 1724 C CA . ALA A 1 228 ? 22.494 40.949 38.108 1.00 53.88 228 ALA A CA 1
ATOM 1725 C C . ALA A 1 228 ? 22.901 41.633 39.419 1.00 53.88 228 ALA A C 1
ATOM 1727 O O . ALA A 1 228 ? 23.724 42.553 39.411 1.00 53.88 228 ALA A O 1
ATOM 1728 N N . HIS A 1 229 ? 22.303 41.170 40.513 1.00 53.28 229 HIS A N 1
ATOM 1729 C CA . HIS A 1 229 ? 22.817 41.272 41.875 1.00 53.28 229 HIS A CA 1
ATOM 1730 C C . HIS A 1 229 ? 23.312 39.893 42.305 1.00 53.28 229 HIS A C 1
ATOM 1732 O O . HIS A 1 229 ? 22.665 38.898 41.903 1.00 53.28 229 HIS A O 1
#

Foldseek 3Di:
DDLVVCVVCVVVVLVPDQDDAPAQEDEQEDDPSSSQSVLLSVLVCCVVVSYPQNRFYFYFDDDPVRRVVVVVVCVVPVVSGDGQFDGADPVSWTWGQDDPNDGQQFKKWFADPVQPDPVHIWIWGFHTWTQDPVGTKTFTQTDDPDDADPVNDRDPRPPGGDIDHPVRIDGDDDDPPPDPDPPDDPPPDDDDDDDPPPDPPPDPPDPPPPPPPDDDDPDDDDDDDDDDD

pLDDT: mean 72.24, std 18.98, range [33.44, 93.94]